Protein AF-A0A8W8MGH6-F1 (afdb_monomer_lite)

pLDDT: mean 72.52, std 20.99, range [27.16, 98.0]

Structure (mmCIF, N/CA/C/O backbone):
data_AF-A0A8W8MGH6-F1
#
_entry.id   AF-A0A8W8MGH6-F1
#
loop_
_atom_site.group_PDB
_atom_site.id
_atom_site.type_symbol
_atom_site.label_atom_id
_atom_site.label_alt_id
_atom_site.label_comp_id
_atom_site.label_asym_id
_atom_site.label_entity_id
_atom_site.label_seq_id
_atom_site.pdbx_PDB_ins_code
_atom_site.Cartn_x
_atom_site.Cartn_y
_atom_site.Cartn_z
_atom_site.occupancy
_atom_site.B_iso_or_equiv
_atom_site.auth_seq_id
_atom_site.auth_comp_id
_atom_site.auth_asym_id
_atom_site.auth_atom_id
_atom_site.pdbx_PDB_model_num
ATOM 1 N N . ASP A 1 1 ? 14.222 17.868 -26.075 1.00 47.59 1 ASP A N 1
ATOM 2 C CA . ASP A 1 1 ? 14.276 16.400 -26.204 1.00 47.59 1 ASP A CA 1
ATOM 3 C C . ASP A 1 1 ? 15.256 16.006 -27.287 1.00 47.59 1 ASP A C 1
ATOM 5 O O . ASP A 1 1 ? 15.050 16.337 -28.448 1.00 47.59 1 ASP A O 1
ATOM 9 N N . VAL A 1 2 ? 16.380 15.404 -26.902 1.00 61.62 2 VAL A N 1
ATOM 10 C CA . VAL A 1 2 ? 17.348 14.841 -27.851 1.00 61.62 2 VAL A CA 1
ATOM 11 C C . VAL A 1 2 ? 17.160 13.335 -27.799 1.00 61.62 2 VAL A C 1
ATOM 13 O O . VAL A 1 2 ? 17.487 12.721 -26.789 1.00 61.62 2 VAL A O 1
ATOM 16 N N . VAL A 1 3 ? 16.608 12.757 -28.864 1.00 78.00 3 VAL A N 1
ATOM 17 C CA . VAL A 1 3 ? 16.581 11.301 -29.042 1.00 78.00 3 VAL A CA 1
ATOM 18 C C . VAL A 1 3 ? 18.023 10.845 -29.231 1.00 78.00 3 VAL A C 1
ATOM 20 O O . VAL A 1 3 ? 18.716 11.334 -30.128 1.00 78.00 3 VAL A O 1
ATOM 23 N N . CYS A 1 4 ? 18.493 9.957 -28.359 1.00 82.44 4 CYS A N 1
ATOM 24 C CA . CYS A 1 4 ? 19.845 9.436 -28.467 1.00 82.44 4 CYS A CA 1
ATOM 25 C C . CYS A 1 4 ? 19.998 8.464 -29.638 1.00 82.44 4 CYS A C 1
ATOM 27 O O . CYS A 1 4 ? 19.040 7.779 -29.998 1.00 82.44 4 CYS A O 1
ATOM 29 N N . PRO A 1 5 ? 21.194 8.409 -30.256 1.00 88.81 5 PRO A N 1
ATOM 30 C CA . PRO A 1 5 ? 21.483 7.390 -31.248 1.00 88.81 5 PRO A CA 1
ATOM 31 C C . PRO A 1 5 ? 21.354 6.003 -30.618 1.00 88.81 5 PRO A C 1
ATOM 33 O O . PRO A 1 5 ? 21.551 5.832 -29.413 1.00 88.81 5 PRO A O 1
ATOM 36 N N . GLU A 1 6 ? 21.043 5.024 -31.460 1.00 87.81 6 GLU A N 1
ATOM 37 C CA . GLU A 1 6 ? 20.824 3.641 -31.054 1.00 87.81 6 GLU A CA 1
ATOM 38 C C . GLU A 1 6 ? 21.961 3.110 -30.168 1.00 87.81 6 GLU A C 1
ATOM 40 O O . GLU A 1 6 ? 23.143 3.372 -30.410 1.00 87.81 6 GLU A O 1
ATOM 45 N N . GLY A 1 7 ? 21.593 2.390 -29.107 1.00 88.00 7 GLY A N 1
ATOM 46 C CA . GLY A 1 7 ? 22.551 1.857 -28.142 1.00 88.00 7 GLY A CA 1
ATOM 47 C C . GLY A 1 7 ? 23.066 2.882 -27.127 1.00 88.00 7 GLY A C 1
ATOM 48 O O . GLY A 1 7 ? 23.938 2.538 -26.330 1.00 88.00 7 GLY A O 1
ATOM 49 N N . LYS A 1 8 ? 22.554 4.121 -27.120 1.00 90.31 8 LYS A N 1
ATOM 50 C CA . LYS A 1 8 ? 22.920 5.148 -26.137 1.00 90.31 8 LYS A CA 1
ATOM 51 C C . LYS A 1 8 ? 21.713 5.773 -25.458 1.00 90.31 8 LYS A C 1
ATOM 53 O O . LYS A 1 8 ? 20.646 5.887 -26.051 1.00 90.31 8 LYS A O 1
ATOM 58 N N . TYR A 1 9 ? 21.923 6.253 -24.237 1.00 87.56 9 TYR A N 1
ATOM 59 C CA . TYR A 1 9 ? 20.883 6.924 -23.467 1.00 87.56 9 TYR A CA 1
ATOM 60 C C . TYR A 1 9 ? 21.416 8.061 -22.583 1.00 87.56 9 TYR A C 1
ATOM 62 O O . TYR A 1 9 ? 22.629 8.246 -22.401 1.00 87.56 9 TYR A O 1
ATOM 70 N N . GLY A 1 10 ? 20.478 8.832 -22.032 1.00 78.00 10 GLY A N 1
ATOM 71 C CA . GLY A 1 10 ? 20.710 9.885 -21.047 1.00 78.00 10 GLY A CA 1
ATOM 72 C C . GLY A 1 10 ? 21.255 11.190 -21.625 1.00 78.00 10 GLY A C 1
ATOM 73 O O . GLY A 1 10 ? 21.395 11.379 -22.833 1.00 78.00 10 GLY A O 1
ATOM 74 N N . VAL A 1 11 ? 21.559 12.141 -20.740 1.00 77.06 11 VAL A N 1
ATOM 75 C CA . VAL A 1 11 ? 21.904 13.515 -21.136 1.00 77.06 11 VAL A CA 1
ATOM 76 C C . VAL A 1 11 ? 23.150 13.543 -22.023 1.00 77.06 11 VAL A C 1
ATOM 78 O O . VAL A 1 11 ? 24.243 13.142 -21.620 1.00 77.06 11 VAL A O 1
ATOM 81 N N . GLY A 1 12 ? 22.980 14.051 -23.245 1.00 82.56 12 GLY A N 1
ATOM 82 C CA . GLY A 1 12 ? 24.046 14.107 -24.245 1.00 82.56 12 GLY A CA 1
ATOM 83 C C . GLY A 1 12 ? 24.494 12.734 -24.754 1.00 82.56 12 GLY A C 1
ATOM 84 O O . GLY A 1 12 ? 25.591 12.639 -25.300 1.00 82.56 12 GLY A O 1
ATOM 85 N N . CYS A 1 13 ? 23.684 11.687 -24.559 1.00 87.06 13 CYS A N 1
ATOM 86 C CA . CYS A 1 13 ? 23.926 10.332 -25.059 1.00 87.06 13 CYS A CA 1
ATOM 87 C C . CYS A 1 13 ? 25.274 9.774 -24.605 1.00 87.06 13 CYS A C 1
ATOM 89 O O . CYS A 1 13 ? 26.054 9.223 -25.386 1.00 87.06 13 CYS A O 1
ATOM 91 N N . ARG A 1 14 ? 25.578 10.015 -23.328 1.00 88.38 14 ARG A N 1
ATOM 92 C CA . ARG A 1 14 ? 26.856 9.669 -22.699 1.00 88.38 14 ARG A CA 1
ATOM 93 C C . ARG A 1 14 ? 26.899 8.232 -22.201 1.00 88.38 14 ARG A C 1
ATOM 95 O O . ARG A 1 14 ? 27.996 7.711 -22.023 1.00 88.38 14 ARG A O 1
ATOM 102 N N . TYR A 1 15 ? 25.743 7.616 -21.980 1.00 85.19 15 TYR A N 1
ATOM 103 C CA . TYR A 1 15 ? 25.642 6.255 -21.474 1.00 85.19 15 TYR A CA 1
ATOM 104 C C . TYR A 1 15 ? 25.334 5.286 -22.610 1.00 85.19 15 TYR A C 1
ATOM 106 O O . TYR A 1 15 ? 24.707 5.666 -23.599 1.00 85.19 15 TYR A O 1
ATOM 114 N N . THR A 1 16 ? 25.793 4.049 -22.463 1.00 90.81 16 THR A N 1
ATOM 115 C CA . THR A 1 16 ? 25.595 2.968 -23.434 1.00 90.81 16 THR A CA 1
ATOM 116 C C . THR A 1 16 ? 24.588 1.984 -22.860 1.00 90.81 16 THR A C 1
ATOM 118 O O . THR A 1 16 ? 24.692 1.644 -21.682 1.00 90.81 16 THR A O 1
ATOM 121 N N . CYS A 1 17 ? 23.629 1.533 -23.669 1.00 89.06 17 CYS A N 1
ATOM 122 C CA . CYS A 1 17 ? 22.717 0.454 -23.290 1.00 89.06 17 CYS A CA 1
ATOM 123 C C . CYS A 1 17 ? 23.511 -0.795 -22.870 1.00 89.06 17 CYS A C 1
ATOM 125 O O . CYS A 1 17 ? 24.589 -1.050 -23.413 1.00 89.06 17 CYS A O 1
ATOM 127 N N . SER A 1 18 ? 22.972 -1.587 -21.940 1.00 90.25 18 SER A N 1
ATOM 128 C CA . SER A 1 18 ? 23.551 -2.898 -21.631 1.00 90.25 18 SER A CA 1
ATOM 129 C C . SER A 1 18 ? 23.548 -3.785 -22.877 1.00 90.25 18 SER A C 1
ATOM 131 O O . SER A 1 18 ? 22.596 -3.780 -23.660 1.00 90.25 18 SER A O 1
ATOM 133 N N . GLU A 1 19 ? 24.611 -4.571 -23.050 1.00 91.94 19 GLU A N 1
ATOM 134 C CA . GLU A 1 19 ? 24.697 -5.574 -24.117 1.00 91.94 19 GLU A CA 1
ATOM 135 C C . GLU A 1 19 ? 23.724 -6.743 -23.903 1.00 91.94 19 GLU A C 1
ATOM 137 O O . GLU A 1 19 ? 23.452 -7.512 -24.823 1.00 91.94 19 GLU A O 1
ATOM 142 N N . HIS A 1 20 ? 23.171 -6.858 -22.695 1.00 92.12 20 HIS A N 1
ATOM 143 C CA . HIS A 1 20 ? 22.193 -7.873 -22.326 1.00 92.12 20 HIS A CA 1
ATOM 144 C C . HIS A 1 20 ? 20.754 -7.407 -22.535 1.00 92.12 20 HIS A C 1
ATOM 146 O O . HIS A 1 20 ? 19.832 -8.091 -22.108 1.00 92.12 20 HIS A O 1
ATOM 152 N N . CYS A 1 21 ? 20.526 -6.261 -23.168 1.00 88.81 21 CYS A N 1
ATOM 153 C CA . CYS A 1 21 ? 19.183 -5.859 -23.558 1.00 88.81 21 CYS A CA 1
ATOM 154 C C . CYS A 1 21 ? 18.789 -6.544 -24.866 1.00 88.81 21 CYS A C 1
ATOM 156 O O . CYS A 1 21 ? 19.534 -6.519 -25.847 1.00 88.81 21 CYS A O 1
ATOM 158 N N . ILE A 1 22 ? 17.603 -7.151 -24.899 1.00 85.31 22 ILE A N 1
ATOM 159 C CA . ILE A 1 22 ? 17.035 -7.666 -26.143 1.00 85.31 22 ILE A CA 1
ATOM 160 C C . ILE A 1 22 ? 16.440 -6.474 -26.899 1.00 85.31 22 ILE A C 1
ATOM 162 O O . ILE A 1 22 ? 15.360 -5.983 -26.584 1.00 85.31 22 ILE A O 1
ATOM 166 N N . GLY A 1 23 ? 17.178 -5.990 -27.898 1.00 84.25 23 GLY A N 1
ATOM 167 C CA . GLY A 1 23 ? 16.817 -4.806 -28.679 1.00 84.25 23 GLY A CA 1
ATOM 168 C C . GLY A 1 23 ? 17.450 -3.521 -28.141 1.00 84.25 23 GLY A C 1
ATOM 169 O O . GLY A 1 23 ? 18.535 -3.534 -27.566 1.00 84.25 23 GLY A O 1
ATOM 170 N N . THR A 1 24 ? 16.794 -2.386 -28.375 1.00 82.44 24 THR A N 1
ATOM 171 C CA . THR A 1 24 ? 17.301 -1.061 -27.990 1.00 82.44 24 THR A CA 1
ATOM 172 C C . THR A 1 24 ? 16.755 -0.640 -26.633 1.00 82.44 24 THR A C 1
ATOM 174 O O . THR A 1 24 ? 15.553 -0.766 -26.398 1.00 82.44 24 THR A O 1
ATOM 177 N N . CYS A 1 25 ? 17.608 -0.087 -25.770 1.00 82.19 25 CYS A N 1
ATOM 178 C CA . CYS A 1 25 ? 17.148 0.523 -24.526 1.00 82.19 25 CYS A CA 1
ATOM 179 C C . CYS A 1 25 ? 16.475 1.882 -24.778 1.00 82.19 25 CYS A C 1
ATOM 181 O O . CYS A 1 25 ? 16.700 2.522 -25.811 1.00 82.19 25 CYS A O 1
ATOM 183 N N . ASP A 1 26 ? 15.651 2.327 -23.832 1.00 81.62 26 ASP A N 1
ATOM 184 C CA . ASP A 1 26 ? 15.017 3.638 -23.870 1.00 81.62 26 ASP A CA 1
ATOM 185 C C . ASP A 1 26 ? 16.077 4.748 -23.923 1.00 81.62 26 ASP A C 1
ATOM 187 O O . ASP A 1 26 ? 16.999 4.820 -23.109 1.00 81.62 26 ASP A O 1
ATOM 191 N N . SER A 1 27 ? 15.944 5.635 -24.907 1.00 81.81 27 SER A N 1
ATOM 192 C CA . SER A 1 27 ? 16.952 6.663 -25.183 1.00 81.81 27 SER A CA 1
ATOM 193 C C . SER A 1 27 ? 17.074 7.734 -24.087 1.00 81.81 27 SER A C 1
ATOM 195 O O . SER A 1 27 ? 18.077 8.450 -24.038 1.00 81.81 27 SER A O 1
ATOM 197 N N . MET A 1 28 ? 16.084 7.861 -23.197 1.00 76.75 28 MET A N 1
ATOM 198 C CA . MET A 1 28 ? 16.096 8.829 -22.103 1.00 76.75 28 MET A CA 1
ATOM 199 C C . MET A 1 28 ? 16.664 8.227 -20.823 1.00 76.75 28 MET A C 1
ATOM 201 O O . MET A 1 28 ? 17.605 8.789 -20.257 1.00 76.75 28 MET A O 1
ATOM 205 N N . ASN A 1 29 ? 16.110 7.106 -20.364 1.00 71.44 29 ASN A N 1
ATOM 206 C CA . ASN A 1 29 ? 16.439 6.536 -19.060 1.00 71.44 29 ASN A CA 1
ATOM 207 C C . ASN A 1 29 ? 17.313 5.277 -19.145 1.00 71.44 29 ASN A C 1
ATOM 209 O O . ASN A 1 29 ? 17.929 4.932 -18.143 1.00 71.44 29 ASN A O 1
ATOM 213 N N . GLY A 1 30 ? 17.463 4.653 -20.316 1.00 77.56 30 GLY A N 1
ATOM 214 C CA . GLY A 1 30 ? 18.275 3.453 -20.518 1.00 77.56 30 GLY A CA 1
ATOM 215 C C . GLY A 1 30 ? 17.609 2.146 -20.099 1.00 77.56 30 GLY A C 1
ATOM 216 O O . GLY A 1 30 ? 18.311 1.144 -19.975 1.00 77.56 30 GLY A O 1
ATOM 217 N N . GLU A 1 31 ? 16.300 2.149 -19.839 1.00 77.75 31 GLU A N 1
ATOM 218 C CA . GLU A 1 31 ? 15.539 0.948 -19.489 1.00 77.75 31 GLU A CA 1
ATOM 219 C C . GLU A 1 31 ? 15.412 -0.001 -20.682 1.00 77.75 31 GLU A C 1
ATOM 221 O O . GLU A 1 31 ? 15.267 0.414 -21.833 1.00 77.75 31 GLU A O 1
ATOM 226 N N . CYS A 1 32 ? 15.456 -1.297 -20.402 1.00 75.44 32 CYS A N 1
ATOM 227 C CA . CYS A 1 32 ? 15.334 -2.347 -21.396 1.00 75.44 32 CYS A CA 1
ATOM 228 C C . CYS A 1 32 ? 13.974 -3.020 -21.280 1.00 75.44 32 CYS A C 1
ATOM 230 O O . CYS A 1 32 ? 13.491 -3.304 -20.188 1.00 75.44 32 CYS A O 1
ATOM 232 N N . SER A 1 33 ? 13.350 -3.263 -22.430 1.00 74.81 33 SER A N 1
ATOM 233 C CA . SER A 1 33 ? 12.038 -3.910 -22.495 1.00 74.81 33 SER A CA 1
ATOM 234 C C . SER A 1 33 ? 12.107 -5.390 -22.115 1.00 74.81 33 SER A C 1
ATOM 236 O O . SER A 1 33 ? 11.173 -5.911 -21.511 1.00 74.81 33 SER A O 1
ATOM 238 N N . GLU A 1 34 ? 13.217 -6.054 -22.442 1.00 78.38 34 GLU A N 1
ATOM 239 C CA . GLU A 1 34 ? 13.487 -7.445 -22.094 1.00 78.38 34 GLU A CA 1
ATOM 240 C C . GLU A 1 34 ? 15.000 -7.676 -21.949 1.00 78.38 34 GLU A C 1
ATOM 242 O O . GLU A 1 34 ? 15.810 -7.060 -22.652 1.00 78.38 34 GLU A O 1
ATOM 247 N N . CYS A 1 35 ? 15.382 -8.564 -21.029 1.00 81.88 35 CYS A N 1
ATOM 248 C CA . CYS A 1 35 ? 16.770 -8.951 -20.796 1.00 81.88 35 CYS A CA 1
ATOM 249 C C . CYS A 1 35 ? 17.118 -10.268 -21.483 1.00 81.88 35 CYS A C 1
ATOM 251 O O . CYS A 1 35 ? 16.295 -11.174 -21.604 1.00 81.88 35 CYS A O 1
ATOM 253 N N . ALA A 1 36 ? 18.374 -10.378 -21.905 1.00 86.81 36 ALA A N 1
ATOM 254 C CA . ALA A 1 36 ? 18.967 -11.605 -22.392 1.00 86.81 36 ALA A CA 1
ATOM 255 C C . ALA A 1 36 ? 18.959 -12.670 -21.291 1.00 86.81 36 ALA A C 1
ATOM 257 O O . ALA A 1 36 ? 18.955 -12.365 -20.096 1.00 86.81 36 ALA A O 1
ATOM 258 N N . VAL A 1 37 ? 18.992 -13.933 -21.712 1.00 84.44 37 VAL A N 1
ATOM 259 C CA . VAL A 1 37 ? 18.916 -15.075 -20.800 1.00 84.44 37 VAL A CA 1
ATOM 260 C C . VAL A 1 37 ? 19.985 -14.977 -19.714 1.00 84.44 37 VAL A C 1
ATOM 262 O O . VAL A 1 37 ? 21.167 -14.795 -20.008 1.00 84.44 37 VAL A O 1
ATOM 265 N N . GLY A 1 38 ? 19.553 -15.116 -18.459 1.00 81.31 38 GLY A N 1
ATOM 266 C CA . GLY A 1 38 ? 20.431 -15.037 -17.292 1.00 81.31 38 GLY A CA 1
ATOM 267 C C . GLY A 1 38 ? 20.692 -13.623 -16.768 1.00 81.31 38 GLY A C 1
ATOM 268 O O . GLY A 1 38 ? 21.459 -13.495 -15.818 1.00 81.31 38 GLY A O 1
ATOM 269 N N . TRP A 1 39 ? 20.043 -12.591 -17.314 1.00 84.06 39 TRP A N 1
ATOM 270 C CA . TRP A 1 39 ? 20.165 -11.202 -16.861 1.00 84.06 39 TRP A CA 1
ATOM 271 C C . TRP A 1 39 ? 18.831 -10.642 -16.364 1.00 84.06 39 TRP A C 1
ATOM 273 O O . TRP A 1 39 ? 17.760 -11.060 -16.799 1.00 84.06 39 TRP A O 1
ATOM 283 N N . MET A 1 40 ? 18.897 -9.695 -15.431 1.00 75.00 40 MET A N 1
ATOM 284 C CA . MET A 1 40 ? 17.745 -9.059 -14.796 1.00 75.00 40 MET A CA 1
ATOM 285 C C . MET A 1 40 ? 18.011 -7.586 -14.435 1.00 75.00 40 MET A C 1
ATOM 287 O O . MET A 1 40 ? 19.114 -7.057 -14.605 1.00 75.00 40 MET A O 1
ATOM 291 N N . GLY A 1 41 ? 16.967 -6.932 -13.918 1.00 69.62 41 GLY A N 1
ATOM 292 C CA . GLY A 1 41 ? 16.949 -5.509 -13.575 1.00 69.62 41 GLY A CA 1
ATOM 293 C C . GLY A 1 41 ? 16.455 -4.642 -14.735 1.00 69.62 41 GLY A C 1
ATOM 294 O O . GLY A 1 41 ? 16.466 -5.074 -15.884 1.00 69.62 41 GLY A O 1
ATOM 295 N N . SER A 1 42 ? 16.050 -3.402 -14.447 1.00 72.06 42 SER A N 1
ATOM 296 C CA . SER A 1 42 ? 15.496 -2.472 -15.450 1.00 72.06 42 SER A CA 1
ATOM 297 C C . SER A 1 42 ? 16.455 -2.183 -16.612 1.00 72.06 42 SER A C 1
ATOM 299 O O . SER A 1 42 ? 16.020 -1.790 -17.689 1.00 72.06 42 SER A O 1
ATOM 301 N N . LYS A 1 43 ? 17.759 -2.411 -16.410 1.00 78.50 43 LYS A N 1
ATOM 302 C CA . LYS A 1 43 ? 18.832 -2.196 -17.393 1.00 78.50 43 LYS A CA 1
ATOM 303 C C . LYS A 1 43 ? 19.591 -3.455 -17.790 1.00 78.50 43 LYS A C 1
ATOM 305 O O . LYS A 1 43 ? 20.608 -3.344 -18.467 1.00 78.50 43 LYS A O 1
ATOM 310 N N . CYS A 1 44 ? 19.156 -4.634 -17.343 1.00 81.62 44 CYS A N 1
ATOM 311 C CA . CYS A 1 44 ? 19.829 -5.904 -17.634 1.00 81.62 44 CYS A CA 1
ATOM 312 C C . CYS A 1 44 ? 21.326 -5.890 -17.266 1.00 81.62 44 CYS A C 1
ATOM 314 O O . CYS A 1 44 ? 22.175 -6.274 -18.066 1.00 81.62 44 CYS A O 1
ATOM 316 N N . MET A 1 45 ? 21.661 -5.362 -16.086 1.00 81.69 45 MET A N 1
ATOM 317 C CA . MET A 1 45 ? 23.045 -5.270 -15.588 1.00 81.69 45 MET A CA 1
ATOM 318 C C . MET A 1 45 ? 23.328 -6.244 -14.440 1.00 81.69 45 MET A C 1
ATOM 320 O O . MET A 1 45 ? 24.464 -6.343 -13.984 1.00 81.69 45 MET A O 1
ATOM 324 N N . GLU A 1 46 ? 22.303 -6.942 -13.954 1.00 81.00 46 GLU A N 1
ATOM 325 C CA . GLU A 1 46 ? 22.412 -7.888 -12.850 1.00 81.00 46 GLU A CA 1
ATOM 326 C C . GLU A 1 46 ? 22.250 -9.312 -13.374 1.00 81.00 46 GLU A C 1
ATOM 328 O O . GLU A 1 46 ? 21.360 -9.581 -14.180 1.00 81.00 46 GLU A O 1
ATOM 333 N N . GLU A 1 47 ? 23.079 -10.239 -12.898 1.00 84.94 47 GLU A N 1
ATOM 334 C CA . GLU A 1 47 ? 22.882 -11.661 -13.176 1.00 84.94 47 GLU A CA 1
ATOM 335 C C . GLU A 1 47 ? 21.620 -12.177 -12.476 1.00 84.94 47 GLU A C 1
ATOM 337 O O . GLU A 1 47 ? 21.268 -11.765 -11.364 1.00 84.94 47 GLU A O 1
ATOM 342 N N . CYS A 1 48 ? 20.943 -13.122 -13.120 1.00 83.06 48 CYS A N 1
ATOM 343 C CA . CYS A 1 48 ? 19.762 -13.756 -12.573 1.00 83.06 48 CYS A CA 1
ATOM 344 C C . CYS A 1 48 ? 20.098 -14.508 -11.283 1.00 83.06 48 CYS A C 1
ATOM 346 O O . CYS A 1 48 ? 20.701 -15.580 -11.299 1.00 83.06 48 CYS A O 1
ATOM 348 N N . ARG A 1 49 ? 19.636 -13.979 -10.151 1.00 84.50 49 ARG A N 1
ATOM 349 C CA . ARG A 1 49 ? 19.833 -14.591 -8.825 1.00 84.50 49 ARG A CA 1
ATOM 350 C C . ARG A 1 49 ? 18.664 -15.462 -8.364 1.00 84.50 49 ARG A C 1
ATOM 352 O O . ARG A 1 49 ? 18.550 -15.775 -7.175 1.00 84.50 49 ARG A O 1
ATOM 359 N N . TYR A 1 50 ? 17.765 -15.803 -9.282 1.00 86.81 50 TYR A N 1
ATOM 360 C CA . TYR A 1 50 ? 16.575 -16.598 -9.012 1.00 86.81 50 TYR A CA 1
ATOM 361 C C . TYR A 1 50 ? 16.724 -18.005 -9.587 1.00 86.81 50 TYR A C 1
ATOM 363 O O . TYR A 1 50 ? 17.233 -18.179 -10.694 1.00 86.81 50 TYR A O 1
ATOM 371 N N . LYS A 1 51 ? 16.258 -19.015 -8.851 1.00 88.12 51 LYS A N 1
ATOM 372 C CA . LYS A 1 51 ? 16.252 -20.414 -9.293 1.00 88.12 51 LYS A CA 1
ATOM 373 C C . LYS A 1 51 ? 14.835 -20.965 -9.324 1.00 88.12 51 LYS A C 1
ATOM 375 O O . LYS A 1 51 ? 14.042 -20.700 -8.427 1.00 88.12 51 LYS A O 1
ATOM 380 N N . SER A 1 52 ? 14.529 -21.764 -10.330 1.00 88.88 52 SER A N 1
ATOM 381 C CA . SER A 1 52 ? 13.270 -22.493 -10.435 1.00 88.88 52 SER A CA 1
ATOM 382 C C . SER A 1 52 ? 13.122 -23.480 -9.280 1.00 88.88 52 SER A C 1
ATOM 384 O O . SER A 1 52 ? 14.086 -24.119 -8.851 1.00 88.88 52 SER A O 1
ATOM 386 N N . VAL A 1 53 ? 11.900 -23.596 -8.762 1.00 86.31 53 VAL A N 1
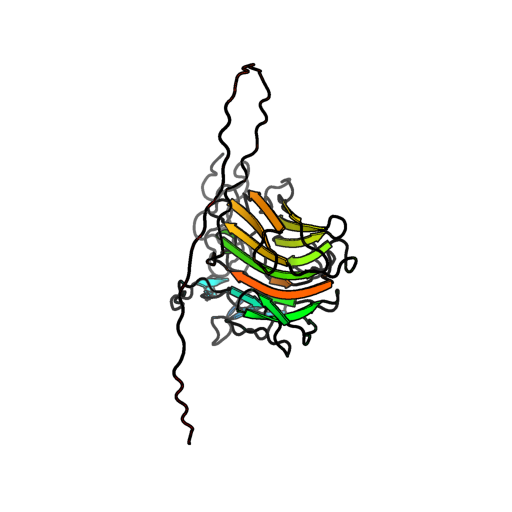ATOM 387 C CA . VAL A 1 53 ? 11.550 -24.628 -7.787 1.00 86.31 53 VAL A CA 1
ATOM 388 C C . VAL A 1 53 ? 11.042 -25.852 -8.554 1.00 86.31 53 VAL A C 1
ATOM 390 O O . VAL A 1 53 ? 10.105 -25.716 -9.348 1.00 86.31 53 VAL A O 1
ATOM 393 N N . PRO A 1 54 ? 11.623 -27.047 -8.338 1.00 86.38 54 PRO A N 1
ATOM 394 C CA . PRO A 1 54 ? 11.119 -28.271 -8.949 1.00 86.38 54 PRO A CA 1
ATOM 395 C C . PRO A 1 54 ? 9.630 -28.470 -8.649 1.00 86.38 54 PRO A C 1
ATOM 397 O O . PRO A 1 54 ? 9.191 -28.290 -7.514 1.00 86.38 54 PRO A O 1
ATOM 400 N N . ASP A 1 55 ? 8.862 -28.822 -9.680 1.00 84.12 55 ASP A N 1
ATOM 401 C CA . ASP A 1 55 ? 7.425 -29.122 -9.610 1.00 84.12 55 ASP A CA 1
ATOM 402 C C . ASP A 1 55 ? 6.519 -27.984 -9.094 1.00 84.12 55 ASP A C 1
ATOM 404 O O . ASP A 1 55 ? 5.337 -28.207 -8.825 1.00 84.12 55 ASP A O 1
ATOM 408 N N . ASN A 1 56 ? 7.023 -26.749 -8.984 1.00 82.00 56 ASN A N 1
ATOM 409 C CA . ASN A 1 56 ? 6.211 -25.597 -8.596 1.00 82.00 56 ASN A CA 1
ATOM 410 C C . ASN A 1 56 ? 6.595 -24.334 -9.373 1.00 82.00 56 ASN A C 1
ATOM 412 O O . ASN A 1 56 ? 7.421 -23.537 -8.937 1.00 82.00 56 ASN A O 1
ATOM 416 N N . LEU A 1 57 ? 5.928 -24.131 -10.510 1.00 83.69 57 LEU A N 1
ATOM 417 C CA . LEU A 1 57 ? 6.148 -22.984 -11.396 1.00 83.69 57 LEU A CA 1
ATOM 418 C C . LEU A 1 57 ? 5.683 -21.648 -10.800 1.00 83.69 57 LEU A C 1
ATOM 420 O O . LEU A 1 57 ? 6.043 -20.598 -11.315 1.00 83.69 57 LEU A O 1
ATOM 424 N N . TYR A 1 58 ? 4.894 -21.658 -9.727 1.00 79.19 58 TYR A N 1
ATOM 425 C CA . TYR A 1 58 ? 4.444 -20.438 -9.051 1.00 79.19 58 TYR A CA 1
ATOM 426 C C . TYR A 1 58 ? 5.423 -19.982 -7.963 1.00 79.19 58 TYR A C 1
ATOM 428 O O . TYR A 1 58 ? 5.189 -18.956 -7.325 1.00 79.19 58 TYR A O 1
ATOM 436 N N . LEU A 1 59 ? 6.512 -20.727 -7.744 1.00 76.75 59 LEU A N 1
ATOM 437 C CA . LEU A 1 59 ? 7.571 -20.394 -6.802 1.00 76.75 59 LEU A CA 1
ATOM 438 C C . LEU A 1 59 ? 8.937 -20.326 -7.499 1.00 76.75 59 LEU A C 1
ATOM 440 O O . LEU A 1 59 ? 9.216 -21.030 -8.467 1.00 76.75 59 LEU A O 1
ATOM 444 N N . TYR A 1 60 ? 9.822 -19.511 -6.940 1.00 81.31 60 TYR A N 1
ATOM 445 C CA . TYR A 1 60 ? 11.239 -19.453 -7.284 1.00 81.31 60 TYR A CA 1
ATOM 446 C C . TYR A 1 60 ? 12.069 -19.237 -6.017 1.00 81.31 60 TYR A C 1
ATOM 448 O O . TYR A 1 60 ? 11.562 -18.761 -5.009 1.00 81.31 60 TYR A O 1
ATOM 456 N N . MET A 1 61 ? 13.347 -19.583 -6.029 1.00 83.25 61 MET A N 1
ATOM 457 C CA . MET A 1 61 ? 14.270 -19.331 -4.925 1.00 83.25 61 MET A CA 1
ATOM 458 C C . MET A 1 61 ? 15.068 -18.069 -5.226 1.00 83.25 61 MET A C 1
ATOM 460 O O . MET A 1 61 ? 15.719 -18.003 -6.262 1.00 83.25 61 MET A O 1
ATOM 464 N N . GLU A 1 62 ? 15.056 -17.078 -4.338 1.00 81.88 62 GLU A N 1
ATOM 465 C CA . GLU A 1 62 ? 15.977 -15.942 -4.408 1.00 81.88 62 GLU A CA 1
ATOM 466 C C . GLU A 1 62 ? 17.213 -16.211 -3.559 1.00 81.88 62 GLU A C 1
ATOM 468 O O . GLU A 1 62 ? 17.096 -16.536 -2.379 1.00 81.88 62 GLU A O 1
ATOM 473 N N . VAL A 1 63 ? 18.393 -16.027 -4.147 1.00 78.00 63 VAL A N 1
ATOM 474 C CA . VAL A 1 63 ? 19.664 -16.112 -3.426 1.00 78.00 63 VAL A CA 1
ATOM 475 C C . VAL A 1 63 ? 19.982 -14.747 -2.811 1.00 78.00 63 VAL A C 1
ATOM 477 O O . VAL A 1 63 ? 20.283 -13.789 -3.522 1.00 78.00 63 VAL A O 1
ATOM 480 N N . VAL A 1 64 ? 19.912 -14.648 -1.483 1.00 74.38 64 VAL A N 1
ATOM 481 C CA . VAL A 1 64 ? 20.273 -13.445 -0.716 1.00 74.38 64 VAL A CA 1
ATOM 482 C C . VAL A 1 64 ? 21.432 -13.789 0.209 1.00 74.38 64 VAL A C 1
ATOM 484 O O . VAL A 1 64 ? 21.233 -14.512 1.179 1.00 74.38 64 VAL A O 1
ATOM 487 N N . ALA A 1 65 ? 22.628 -13.259 -0.070 1.00 75.94 65 ALA A N 1
ATOM 488 C CA . ALA A 1 65 ? 23.828 -13.497 0.746 1.00 75.94 65 ALA A CA 1
ATOM 489 C C . ALA A 1 65 ? 24.032 -14.994 1.074 1.00 75.94 65 ALA A C 1
ATOM 491 O O . ALA A 1 65 ? 24.125 -15.379 2.238 1.00 75.94 65 ALA A O 1
ATOM 492 N N . ASP A 1 66 ? 24.013 -15.829 0.030 1.00 77.50 66 ASP A N 1
ATOM 493 C CA . ASP A 1 66 ? 24.146 -17.295 0.084 1.00 77.50 66 ASP A CA 1
ATOM 494 C C . ASP A 1 66 ? 22.999 -18.058 0.775 1.00 77.50 66 ASP A C 1
ATOM 496 O O . ASP A 1 66 ? 23.063 -19.278 0.931 1.00 77.50 66 ASP A O 1
ATOM 500 N N . VAL A 1 67 ? 21.912 -17.374 1.141 1.00 78.25 67 VAL A N 1
ATOM 501 C CA . VAL A 1 67 ? 20.683 -17.998 1.643 1.00 78.25 67 VAL A CA 1
ATOM 502 C C . VAL A 1 67 ? 19.653 -18.069 0.521 1.00 78.25 67 VAL A C 1
ATOM 504 O O . VAL A 1 67 ? 19.279 -17.046 -0.052 1.00 78.25 67 VAL A O 1
ATOM 507 N N . GLU A 1 68 ? 19.161 -19.271 0.221 1.00 81.44 68 GLU A N 1
ATOM 508 C CA . GLU A 1 68 ? 18.048 -19.454 -0.711 1.00 81.44 68 GLU A CA 1
ATOM 509 C C . GLU A 1 68 ? 16.715 -19.243 0.013 1.00 81.44 68 GLU A C 1
ATOM 511 O O . GLU A 1 68 ? 16.352 -19.986 0.927 1.00 81.44 68 GLU A O 1
ATOM 516 N N . VAL A 1 69 ? 15.969 -18.223 -0.402 1.00 75.31 69 VAL A N 1
ATOM 517 C CA . VAL A 1 69 ? 14.671 -17.872 0.177 1.00 75.31 69 VAL A CA 1
ATOM 518 C C . VAL A 1 69 ? 13.576 -18.179 -0.844 1.00 75.31 69 VAL A C 1
ATOM 520 O O . VAL A 1 69 ? 13.628 -17.624 -1.940 1.00 75.31 69 VAL A O 1
ATOM 523 N N . PRO A 1 70 ? 12.573 -19.020 -0.530 1.00 76.31 70 PRO A N 1
ATOM 524 C CA . PRO A 1 70 ? 11.467 -19.273 -1.443 1.00 76.31 70 PRO A CA 1
ATOM 525 C C . PRO A 1 70 ? 10.616 -18.013 -1.608 1.00 76.31 70 PRO A C 1
ATOM 527 O O . PRO A 1 70 ? 10.244 -17.342 -0.642 1.00 76.31 70 PRO A O 1
ATOM 530 N N . ARG A 1 71 ? 10.313 -17.705 -2.861 1.00 70.31 71 ARG A N 1
ATOM 531 C CA . ARG A 1 71 ? 9.566 -16.550 -3.336 1.00 70.31 71 ARG A CA 1
ATOM 532 C C . ARG A 1 71 ? 8.408 -17.025 -4.208 1.00 70.31 71 ARG A C 1
ATOM 534 O O . ARG A 1 71 ? 8.521 -18.053 -4.866 1.00 70.31 71 ARG A O 1
ATOM 541 N N . GLY A 1 72 ? 7.298 -16.297 -4.195 1.00 64.44 72 GLY A N 1
ATOM 542 C CA . GLY A 1 72 ? 6.126 -16.592 -5.017 1.00 64.44 72 GLY A CA 1
ATOM 543 C C . GLY A 1 72 ? 6.012 -15.640 -6.195 1.00 64.44 72 GLY A C 1
ATOM 544 O O . GLY A 1 72 ? 6.332 -14.458 -6.070 1.00 64.44 72 GLY A O 1
ATOM 545 N N . CYS A 1 73 ? 5.542 -16.157 -7.323 1.00 64.75 73 CYS A N 1
ATOM 546 C CA . CYS A 1 73 ? 5.102 -15.340 -8.439 1.00 64.75 73 CYS A CA 1
ATOM 547 C C . CYS A 1 73 ? 3.743 -14.702 -8.159 1.00 64.75 73 CYS A C 1
ATOM 549 O O . CYS A 1 73 ? 2.920 -15.237 -7.410 1.00 64.75 73 CYS A O 1
ATOM 551 N N . GLY A 1 74 ? 3.516 -13.540 -8.773 1.00 56.56 74 GLY A N 1
ATOM 552 C CA . GLY A 1 74 ? 2.228 -12.859 -8.707 1.00 56.56 74 GLY A CA 1
ATOM 553 C C . GLY A 1 74 ? 1.110 -13.693 -9.339 1.00 56.56 74 GLY A C 1
ATOM 554 O O . GLY A 1 74 ? 1.357 -14.621 -10.117 1.00 56.56 74 GLY A O 1
ATOM 555 N N . LEU A 1 75 ? -0.141 -13.352 -9.030 1.00 60.34 75 LEU A N 1
ATOM 556 C CA . LEU A 1 75 ? -1.299 -14.038 -9.600 1.00 60.34 75 LEU A CA 1
ATOM 557 C C . LEU A 1 75 ? -1.264 -14.070 -11.127 1.00 60.34 75 LEU A C 1
ATOM 559 O O . LEU A 1 75 ? -1.050 -13.057 -11.789 1.00 60.34 75 LEU A O 1
ATOM 563 N N . GLY A 1 76 ? -1.527 -15.252 -11.677 1.00 63.94 76 GLY A N 1
ATOM 564 C CA . GLY A 1 76 ? -1.545 -15.463 -13.118 1.00 63.94 76 GLY A CA 1
ATOM 565 C C . GLY A 1 76 ? -0.192 -15.365 -13.795 1.00 63.94 76 GLY A C 1
ATOM 566 O O . GLY A 1 76 ? -0.132 -15.162 -15.008 1.00 63.94 76 GLY A O 1
ATOM 567 N N . THR A 1 77 ? 0.880 -15.510 -13.020 1.00 68.31 77 THR A N 1
ATOM 568 C CA . THR A 1 77 ? 2.242 -15.575 -13.530 1.00 68.31 77 THR A CA 1
ATOM 569 C C . THR A 1 77 ? 2.959 -16.808 -12.998 1.00 68.31 77 THR A C 1
ATOM 571 O O . THR A 1 77 ? 2.663 -17.289 -11.905 1.00 68.31 77 THR A O 1
ATOM 574 N N . ILE A 1 78 ? 3.890 -17.322 -13.789 1.00 80.88 78 ILE A N 1
ATOM 575 C CA . ILE A 1 78 ? 4.764 -18.448 -13.478 1.00 80.88 78 ILE A CA 1
ATOM 576 C C . ILE A 1 78 ? 6.211 -18.012 -13.657 1.00 80.88 78 ILE A C 1
ATOM 578 O O . ILE A 1 78 ? 6.535 -17.191 -14.514 1.00 80.88 78 ILE A O 1
ATOM 582 N N . PHE A 1 79 ? 7.098 -18.558 -12.840 1.00 84.25 79 PHE A N 1
ATOM 583 C CA . PHE A 1 79 ? 8.504 -18.229 -12.902 1.00 84.25 79 PHE A CA 1
ATOM 584 C C . PHE A 1 79 ? 9.122 -18.787 -14.183 1.00 84.25 79 PHE A C 1
ATOM 586 O O . PHE A 1 79 ? 9.101 -19.993 -14.435 1.00 84.25 79 PHE A O 1
ATOM 593 N N . SER A 1 80 ? 9.707 -17.893 -14.973 1.00 84.88 80 SER A N 1
ATOM 594 C CA . SER A 1 80 ? 10.523 -18.225 -16.129 1.00 84.88 80 SER A CA 1
ATOM 595 C C . SER A 1 80 ? 11.990 -18.096 -15.741 1.00 84.88 80 SER A C 1
ATOM 597 O O . SER A 1 80 ? 12.491 -16.989 -15.538 1.00 84.88 80 SER A O 1
ATOM 599 N N . GLN A 1 81 ? 12.683 -19.234 -15.649 1.00 85.44 81 GLN A N 1
ATOM 600 C CA . GLN A 1 81 ? 14.117 -19.263 -15.352 1.00 85.44 81 GLN A CA 1
ATOM 601 C C . GLN A 1 81 ? 14.923 -18.507 -16.410 1.00 85.44 81 GLN A C 1
ATOM 603 O O . GLN A 1 81 ? 15.836 -17.763 -16.061 1.00 85.44 81 GLN A O 1
ATOM 608 N N . ASP A 1 82 ? 14.568 -18.678 -17.684 1.00 80.25 82 ASP A N 1
ATOM 609 C CA . ASP A 1 82 ? 15.309 -18.091 -18.799 1.00 80.25 82 ASP A CA 1
ATOM 610 C C . ASP A 1 82 ? 15.182 -16.567 -18.813 1.00 80.25 82 ASP A C 1
ATOM 612 O O . ASP A 1 82 ? 16.169 -15.868 -19.029 1.00 80.25 82 ASP A O 1
ATOM 616 N N . LYS A 1 83 ? 13.982 -16.048 -18.519 1.00 74.56 83 LYS A N 1
ATOM 617 C CA . LYS A 1 83 ? 13.719 -14.602 -18.457 1.00 74.56 83 LYS A CA 1
ATOM 618 C C . LYS A 1 83 ? 14.020 -13.980 -17.092 1.00 74.56 83 LYS A C 1
ATOM 620 O O . LYS A 1 83 ? 13.950 -12.766 -16.952 1.00 74.56 83 LYS A O 1
ATOM 625 N N . CYS A 1 84 ? 14.301 -14.796 -16.079 1.00 77.38 84 CYS A N 1
ATOM 626 C CA . CYS A 1 84 ? 14.503 -14.370 -14.696 1.00 77.38 84 CYS A CA 1
ATOM 627 C C . CYS A 1 84 ? 13.357 -13.526 -14.096 1.00 77.38 84 CYS A C 1
ATOM 629 O O . CYS A 1 84 ? 13.572 -12.674 -13.232 1.00 77.38 84 CYS A O 1
ATOM 631 N N . ILE A 1 85 ? 12.124 -13.758 -14.542 1.00 74.06 85 ILE A N 1
ATOM 632 C CA . ILE A 1 85 ? 10.930 -13.029 -14.097 1.00 74.06 85 ILE A CA 1
ATOM 633 C C . ILE A 1 85 ? 9.771 -13.997 -13.884 1.00 74.06 85 ILE A C 1
ATOM 635 O O . ILE A 1 85 ? 9.783 -15.131 -14.361 1.00 74.06 85 ILE A O 1
ATOM 639 N N . CYS A 1 86 ? 8.734 -13.530 -13.202 1.00 71.75 86 CYS A N 1
ATOM 640 C CA . CYS A 1 86 ? 7.446 -14.200 -13.200 1.00 71.75 86 CYS A CA 1
ATOM 641 C C . CYS A 1 86 ? 6.663 -13.745 -14.439 1.00 71.75 86 CYS A C 1
ATOM 643 O O . CYS A 1 86 ? 6.087 -12.662 -14.450 1.00 71.75 86 CYS A O 1
ATOM 645 N N . ASP A 1 87 ? 6.672 -14.550 -15.496 1.00 76.81 87 ASP A N 1
ATOM 646 C CA . ASP A 1 87 ? 5.999 -14.241 -16.759 1.00 76.81 87 ASP A CA 1
ATOM 647 C C . ASP A 1 87 ? 4.539 -14.712 -16.730 1.00 76.81 87 ASP A C 1
ATOM 649 O O . ASP A 1 87 ? 4.152 -15.542 -15.909 1.00 76.81 87 ASP A O 1
ATOM 653 N N . LYS A 1 88 ? 3.703 -14.187 -17.623 1.00 73.12 88 LYS A N 1
ATOM 654 C CA . LYS A 1 88 ? 2.286 -14.538 -17.715 1.00 73.12 88 LYS A CA 1
ATOM 655 C C . LYS A 1 88 ? 2.100 -16.048 -17.880 1.00 73.12 88 LYS A C 1
ATOM 657 O O . LYS A 1 88 ? 2.621 -16.651 -18.814 1.00 73.12 88 LYS A O 1
ATOM 662 N N . ASP A 1 89 ? 1.271 -16.635 -17.022 1.00 78.62 89 ASP A N 1
ATOM 663 C CA . ASP A 1 89 ? 0.823 -18.013 -17.174 1.00 78.62 89 ASP A CA 1
ATOM 664 C C . ASP A 1 89 ? -0.200 -18.074 -18.324 1.00 78.62 89 ASP A C 1
ATOM 666 O O . ASP A 1 89 ? -1.279 -17.477 -18.220 1.00 78.62 89 ASP A O 1
ATOM 670 N N . PRO A 1 90 ? 0.102 -18.764 -19.439 1.00 78.56 90 PRO A N 1
ATOM 671 C CA . PRO A 1 90 ? -0.808 -18.850 -20.578 1.00 78.56 90 PRO A CA 1
ATOM 672 C C . PRO A 1 90 ? -2.107 -19.595 -20.241 1.00 78.56 90 PRO A C 1
ATOM 674 O O . PRO A 1 90 ? -3.107 -19.411 -20.933 1.00 78.56 90 PRO A O 1
ATOM 677 N N . ASN A 1 91 ? -2.108 -20.408 -19.181 1.00 78.62 91 ASN A N 1
ATOM 678 C CA . ASN A 1 91 ? -3.280 -21.144 -18.714 1.00 78.62 91 ASN A CA 1
ATOM 679 C C . ASN A 1 91 ? -4.092 -20.354 -17.685 1.00 78.62 91 ASN A C 1
ATOM 681 O O . ASN A 1 91 ? -5.201 -20.760 -17.329 1.00 78.62 91 ASN A O 1
ATOM 685 N N . TYR A 1 92 ? -3.570 -19.222 -17.207 1.00 70.12 92 TYR A N 1
ATOM 686 C CA . TYR A 1 92 ? -4.294 -18.386 -16.273 1.00 70.12 92 TYR A CA 1
ATOM 687 C C . TYR A 1 92 ? -5.404 -17.620 -16.985 1.00 70.12 92 TYR A C 1
ATOM 689 O O . TYR A 1 92 ? -5.194 -16.627 -17.687 1.00 70.12 92 TYR A O 1
ATOM 697 N N . VAL A 1 93 ? -6.630 -18.069 -16.745 1.00 63.12 93 VAL A N 1
ATOM 698 C CA . VAL A 1 93 ? -7.830 -17.342 -17.131 1.00 63.12 93 VAL A CA 1
ATOM 699 C C . VAL A 1 93 ? -8.132 -16.337 -16.028 1.00 63.12 93 VAL A C 1
ATOM 701 O O . VAL A 1 93 ? -8.661 -16.691 -14.973 1.00 63.12 93 VAL A O 1
ATOM 704 N N . ARG A 1 94 ? -7.803 -15.063 -16.274 1.00 59.19 94 ARG A N 1
ATOM 705 C CA . ARG A 1 94 ? -8.258 -13.975 -15.406 1.00 59.19 94 ARG A CA 1
ATOM 706 C C . ARG A 1 94 ? -9.785 -13.976 -15.439 1.00 59.19 94 ARG A C 1
ATOM 708 O O . ARG A 1 94 ? -10.389 -13.733 -16.481 1.00 59.19 94 ARG A O 1
ATOM 715 N N . ASN A 1 95 ? -10.411 -14.245 -14.302 1.00 55.25 95 ASN A N 1
ATOM 716 C CA . ASN A 1 95 ? -11.819 -13.929 -14.140 1.00 55.25 95 ASN A CA 1
ATOM 717 C C . ASN A 1 95 ? -11.954 -12.398 -14.256 1.00 55.25 95 ASN A C 1
ATOM 719 O O . ASN A 1 95 ? -11.273 -11.676 -13.534 1.00 55.25 95 ASN A O 1
ATOM 723 N N . ASN A 1 96 ? -12.777 -11.902 -15.185 1.00 60.69 96 ASN A N 1
ATOM 724 C CA . ASN A 1 96 ? -13.000 -10.459 -15.370 1.00 60.69 96 ASN A CA 1
ATOM 725 C C . ASN A 1 96 ? -13.671 -9.794 -1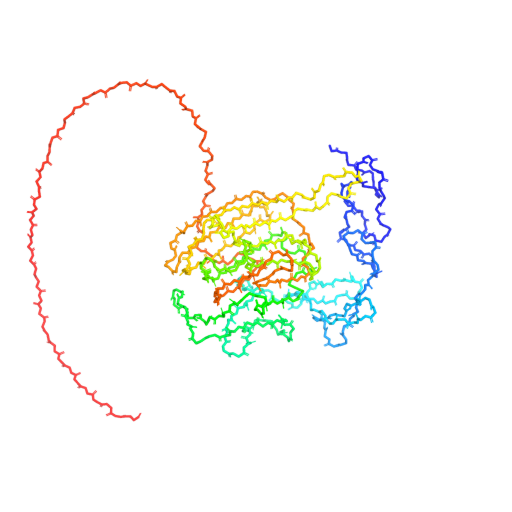4.154 1.00 60.69 96 ASN A C 1
ATOM 727 O O . ASN A 1 96 ? -13.790 -8.571 -14.106 1.00 60.69 96 ASN A O 1
ATOM 731 N N . GLU A 1 97 ? -14.105 -10.573 -13.165 1.00 68.31 97 GLU A N 1
ATOM 732 C CA . GLU A 1 97 ? -14.441 -10.060 -11.843 1.00 68.31 97 GLU A CA 1
ATOM 733 C C . GLU A 1 97 ? -13.197 -9.462 -11.174 1.00 68.31 97 GLU A C 1
ATOM 735 O O . GLU A 1 97 ? -12.221 -10.163 -10.906 1.00 68.31 97 GLU A O 1
ATOM 740 N N . CYS A 1 98 ? -13.251 -8.166 -10.857 1.00 73.75 98 CYS A N 1
ATOM 741 C CA . CYS A 1 98 ? -12.204 -7.511 -10.083 1.00 73.75 98 CYS A CA 1
ATOM 742 C C . CYS A 1 98 ? -12.197 -8.057 -8.645 1.00 73.75 98 CYS A C 1
ATOM 744 O O . CYS A 1 98 ? -12.998 -7.651 -7.800 1.00 73.75 98 CYS A O 1
ATOM 746 N N . LYS A 1 99 ? -11.317 -9.029 -8.395 1.00 75.12 99 LYS A N 1
ATOM 747 C CA . LYS A 1 99 ? -11.081 -9.660 -7.092 1.00 75.12 99 LYS A CA 1
ATOM 748 C C . LYS A 1 99 ? -9.808 -9.102 -6.459 1.00 75.12 99 LYS A C 1
ATOM 750 O O . LYS A 1 99 ? -8.917 -8.689 -7.196 1.00 75.12 99 LYS A O 1
ATOM 755 N N . PRO A 1 100 ? -9.722 -9.073 -5.120 1.00 76.00 100 PRO A N 1
ATOM 756 C CA . PRO A 1 100 ? -8.522 -8.601 -4.447 1.00 76.00 100 PRO A CA 1
ATOM 757 C C . PRO A 1 100 ? -7.344 -9.546 -4.713 1.00 76.00 100 PRO A C 1
ATOM 759 O O . PRO A 1 100 ? -7.472 -10.764 -4.562 1.00 76.00 100 PRO A O 1
ATOM 762 N N . ASP A 1 101 ? -6.201 -8.968 -5.082 1.00 73.06 101 ASP A N 1
ATOM 763 C CA . ASP A 1 101 ? -4.909 -9.655 -5.192 1.00 73.06 101 ASP A CA 1
ATOM 764 C C . ASP A 1 101 ? -4.312 -9.920 -3.806 1.00 73.06 101 ASP A C 1
ATOM 766 O O . ASP A 1 101 ? -3.679 -10.945 -3.573 1.00 73.06 101 ASP A O 1
ATOM 770 N N . VAL A 1 102 ? -4.559 -9.011 -2.861 1.00 76.50 102 VAL A N 1
ATOM 771 C CA . VAL A 1 102 ? -4.325 -9.230 -1.431 1.00 76.50 102 VAL A CA 1
ATOM 772 C C . VAL A 1 102 ? -5.605 -8.945 -0.681 1.00 76.50 102 VAL A C 1
ATOM 774 O O . VAL A 1 102 ? -6.210 -7.893 -0.864 1.00 76.50 102 VAL A O 1
ATOM 777 N N . GLU A 1 103 ? -5.982 -9.856 0.208 1.00 79.12 103 GLU A N 1
ATOM 778 C CA . GLU A 1 103 ? -7.062 -9.659 1.162 1.00 79.12 103 GLU A CA 1
ATOM 779 C C . GLU A 1 103 ? -6.616 -10.125 2.546 1.00 79.12 103 GLU A C 1
ATOM 781 O O . GLU A 1 103 ? -6.389 -11.304 2.784 1.00 79.12 103 GLU A O 1
ATOM 786 N N . ILE A 1 104 ? -6.515 -9.184 3.480 1.00 79.38 104 ILE A N 1
ATOM 787 C CA . ILE A 1 104 ? -6.318 -9.459 4.897 1.00 79.38 104 ILE A CA 1
ATOM 788 C C . ILE A 1 104 ? -7.668 -9.330 5.592 1.00 79.38 104 ILE A C 1
ATOM 790 O O . ILE A 1 104 ? -8.175 -8.224 5.801 1.00 79.38 104 ILE A O 1
ATOM 794 N N . ALA A 1 105 ? -8.219 -10.479 5.973 1.00 72.12 105 ALA A N 1
ATOM 795 C CA . ALA A 1 105 ? -9.353 -10.597 6.880 1.00 72.12 105 ALA A CA 1
ATOM 796 C C . ALA A 1 105 ? -8.862 -11.134 8.233 1.00 72.12 105 ALA A C 1
ATOM 798 O O . ALA A 1 105 ? -8.148 -12.135 8.290 1.00 72.12 105 ALA A O 1
ATOM 799 N N . PHE A 1 106 ? -9.231 -10.474 9.330 1.00 76.31 106 PHE A N 1
ATOM 800 C CA . PHE A 1 106 ? -8.710 -10.771 10.671 1.00 76.31 106 PHE A CA 1
ATOM 801 C C . PHE A 1 106 ? -9.517 -11.869 11.393 1.00 76.31 106 PHE A C 1
ATOM 803 O O . PHE A 1 106 ? -9.973 -11.677 12.522 1.00 76.31 106 PHE A O 1
ATOM 810 N N . GLU A 1 107 ? -9.722 -13.015 10.738 1.00 66.81 107 GLU A N 1
ATOM 811 C CA . GLU A 1 107 ? -10.494 -14.147 11.276 1.00 66.81 107 GLU A CA 1
ATOM 812 C C . GLU A 1 107 ? -9.836 -14.769 12.528 1.00 66.81 107 GLU A C 1
ATOM 814 O O . GLU A 1 107 ? -8.632 -14.634 12.778 1.00 66.81 107 GLU A O 1
ATOM 819 N N . SER A 1 108 ? -10.629 -15.462 13.354 1.00 44.50 108 SER A N 1
ATOM 820 C CA . SER A 1 108 ? -10.139 -16.101 14.583 1.00 44.50 108 SER A CA 1
ATOM 821 C C . SER A 1 108 ? -9.136 -17.218 14.264 1.00 44.50 108 SER A C 1
ATOM 823 O O . SER A 1 108 ? -9.519 -18.234 13.688 1.00 44.50 108 SER A O 1
ATOM 825 N N . GLY A 1 109 ? -7.872 -17.046 14.671 1.00 43.94 109 GLY A N 1
ATOM 826 C CA . GLY A 1 109 ? -6.815 -18.061 14.530 1.00 43.94 109 GLY A CA 1
ATOM 827 C C . GLY A 1 109 ? -5.593 -17.663 13.694 1.00 43.94 109 GLY A C 1
ATOM 828 O O . GLY A 1 109 ? -4.912 -18.555 13.201 1.00 43.94 109 GLY A O 1
ATOM 829 N N . ASN A 1 110 ? -5.301 -16.365 13.518 1.00 45.66 110 ASN A N 1
ATOM 830 C CA . ASN A 1 110 ? -4.239 -15.871 12.616 1.00 45.66 110 ASN A CA 1
ATOM 831 C C . ASN A 1 110 ? -4.401 -16.365 11.165 1.00 45.66 110 ASN A C 1
ATOM 833 O O . ASN A 1 110 ? -3.428 -16.430 10.417 1.00 45.66 110 ASN A O 1
ATOM 837 N N . GLN A 1 111 ? -5.617 -16.734 10.759 1.00 40.75 111 GLN A N 1
ATOM 838 C CA . GLN A 1 111 ? -5.869 -17.217 9.410 1.00 40.75 111 GLN A CA 1
ATOM 839 C C . GLN A 1 111 ? -6.384 -16.074 8.549 1.00 40.75 111 GLN A C 1
ATOM 841 O O . GLN A 1 111 ? -7.512 -15.613 8.696 1.00 40.75 111 GLN A O 1
ATOM 846 N N . VAL A 1 112 ? -5.522 -15.620 7.647 1.00 46.84 112 VAL A N 1
ATOM 847 C CA . VAL A 1 112 ? -5.897 -14.743 6.544 1.00 46.84 112 VAL A CA 1
ATOM 848 C C . VAL A 1 112 ? -6.667 -15.591 5.531 1.00 46.84 112 VAL A C 1
ATOM 850 O O . VAL A 1 112 ? -6.137 -16.561 4.991 1.00 46.84 112 VAL A O 1
ATOM 853 N N . LYS A 1 113 ? -7.951 -15.282 5.328 1.00 40.34 113 LYS A N 1
ATOM 854 C CA . LYS A 1 113 ? -8.813 -15.987 4.371 1.00 40.34 113 LYS A CA 1
ATOM 855 C C . LYS A 1 113 ? -8.412 -15.569 2.954 1.00 40.34 113 LYS A C 1
ATOM 857 O O . LYS A 1 113 ? -8.606 -14.418 2.588 1.00 40.34 113 LYS A O 1
ATOM 862 N N . ASN A 1 114 ? -7.836 -16.495 2.192 1.00 49.59 114 ASN A N 1
ATOM 863 C CA . ASN A 1 114 ? -7.083 -16.181 0.978 1.00 49.59 114 ASN A CA 1
ATOM 864 C C . ASN A 1 114 ? -7.712 -16.751 -0.306 1.00 49.59 114 ASN A C 1
ATOM 866 O O . ASN A 1 114 ? -8.240 -17.862 -0.317 1.00 49.59 114 ASN A O 1
ATOM 870 N N . THR A 1 115 ? -7.556 -16.014 -1.408 1.00 37.75 115 THR A N 1
ATOM 871 C CA . THR A 1 115 ? -7.685 -16.476 -2.806 1.00 37.75 115 THR A CA 1
ATOM 872 C C . THR A 1 115 ? -6.383 -17.068 -3.360 1.00 37.75 115 THR A C 1
ATOM 874 O O . THR A 1 115 ? -6.405 -17.679 -4.425 1.00 37.75 115 THR A O 1
ATOM 877 N N . ILE A 1 116 ? -5.262 -16.920 -2.643 1.00 42.31 116 ILE A N 1
ATOM 878 C CA . ILE A 1 116 ? -3.941 -17.442 -3.014 1.00 42.31 116 ILE A CA 1
ATOM 879 C C . ILE A 1 116 ? -3.343 -18.177 -1.809 1.00 42.31 116 ILE A C 1
ATOM 881 O O . ILE A 1 116 ? -3.260 -17.623 -0.715 1.00 42.31 116 ILE A O 1
ATOM 885 N N . ASP A 1 117 ? -2.908 -19.420 -1.978 1.00 39.97 117 ASP A N 1
ATOM 886 C CA . ASP A 1 117 ? -2.405 -20.266 -0.888 1.00 39.97 117 ASP A CA 1
ATOM 887 C C . ASP A 1 117 ? -0.993 -19.819 -0.437 1.00 39.97 117 ASP A C 1
ATOM 889 O O . ASP A 1 117 ? 0.001 -20.116 -1.099 1.00 39.97 117 ASP A O 1
ATOM 893 N N . TRP A 1 118 ? -0.882 -19.038 0.650 1.00 49.56 118 TRP A N 1
ATOM 894 C CA . TRP A 1 118 ? 0.401 -18.505 1.148 1.00 49.56 118 TRP A CA 1
ATOM 895 C C . TRP A 1 118 ? 0.640 -18.880 2.612 1.00 49.56 118 TRP A C 1
ATOM 897 O O . TRP A 1 118 ? 0.051 -18.313 3.529 1.00 49.56 118 TRP A O 1
ATOM 907 N N . LYS A 1 119 ? 1.610 -19.777 2.830 1.00 40.72 119 LYS A N 1
ATOM 908 C CA . LYS A 1 119 ? 2.188 -20.146 4.139 1.00 40.72 119 LYS A CA 1
ATOM 909 C C . LYS A 1 119 ? 3.172 -19.103 4.721 1.00 40.72 119 LYS A C 1
ATOM 911 O O . LYS A 1 119 ? 3.837 -19.402 5.706 1.00 40.72 119 LYS A O 1
ATOM 916 N N . TRP A 1 120 ? 3.293 -17.907 4.131 1.00 46.81 120 TRP A N 1
ATOM 917 C CA . TRP A 1 120 ? 4.437 -16.995 4.344 1.00 46.81 120 TRP A CA 1
ATOM 918 C C . TRP A 1 120 ? 4.092 -15.574 4.818 1.00 46.81 120 TRP A C 1
ATOM 920 O O . TRP A 1 120 ? 4.976 -14.719 4.823 1.00 46.81 120 TRP A O 1
ATOM 930 N N . ILE A 1 121 ? 2.849 -15.295 5.235 1.00 55.56 121 ILE A N 1
ATOM 931 C CA . ILE A 1 121 ? 2.562 -14.032 5.935 1.00 55.56 121 ILE A CA 1
ATOM 932 C C . ILE A 1 121 ? 3.333 -14.056 7.254 1.00 55.56 121 ILE A C 1
ATOM 934 O O . ILE A 1 121 ? 3.052 -14.854 8.148 1.00 55.56 121 ILE A O 1
ATOM 938 N N . GLY A 1 122 ? 4.348 -13.204 7.336 1.00 55.38 122 GLY A N 1
ATOM 939 C CA . GLY A 1 122 ? 5.142 -13.016 8.536 1.00 55.38 122 GLY A CA 1
ATOM 940 C C . GLY A 1 122 ? 4.492 -11.987 9.450 1.00 55.38 122 GLY A C 1
ATOM 941 O O . GLY A 1 122 ? 3.817 -11.064 8.992 1.00 55.38 122 GLY A O 1
ATOM 942 N N . GLY A 1 123 ? 4.743 -12.119 10.747 1.00 67.06 123 GLY A N 1
ATOM 943 C CA . GLY A 1 123 ? 4.274 -11.173 11.752 1.00 67.06 123 GLY A CA 1
ATOM 944 C C . GLY A 1 123 ? 3.063 -11.670 12.532 1.00 67.06 123 GLY A C 1
ATOM 945 O O . GLY A 1 123 ? 2.612 -12.808 12.401 1.00 67.06 123 GLY A O 1
ATOM 946 N N . THR A 1 124 ? 2.582 -10.819 13.425 1.00 68.06 124 THR A N 1
ATOM 947 C CA . THR A 1 124 ? 1.538 -11.143 14.392 1.00 68.06 124 THR A CA 1
ATOM 948 C C . THR A 1 124 ? 0.591 -9.971 14.537 1.00 68.06 124 THR A C 1
ATOM 950 O O . THR A 1 124 ? 0.997 -8.821 14.465 1.00 68.06 124 THR A O 1
ATOM 953 N N . PHE A 1 125 ? -0.674 -10.253 14.795 1.00 73.56 125 PHE A N 1
ATOM 954 C CA . PHE A 1 125 ? -1.624 -9.302 15.360 1.00 73.56 125 PHE A CA 1
ATOM 955 C C . PHE A 1 125 ? -2.439 -10.053 16.407 1.00 73.56 125 PHE A C 1
ATOM 957 O O . PHE A 1 125 ? -2.455 -11.288 16.430 1.00 73.56 125 PHE A O 1
ATOM 964 N N . ARG A 1 126 ? -3.147 -9.330 17.273 1.00 78.00 126 ARG A N 1
ATOM 965 C CA . ARG A 1 126 ? -4.065 -9.969 18.214 1.00 78.00 126 ARG A CA 1
ATOM 966 C C . ARG A 1 126 ? -5.474 -9.959 17.637 1.00 78.00 126 ARG A C 1
ATOM 968 O O . ARG A 1 126 ? -6.108 -8.910 17.588 1.00 78.00 126 ARG A O 1
ATOM 975 N N . SER A 1 127 ? -5.982 -11.115 17.219 1.00 74.00 127 SER A N 1
ATOM 976 C CA . SER A 1 127 ? -7.415 -11.249 16.925 1.00 74.00 127 SER A CA 1
ATOM 977 C C . SER A 1 127 ? -8.226 -10.986 18.203 1.00 74.00 127 SER A C 1
ATOM 979 O O . SER A 1 127 ? -7.835 -11.411 19.296 1.00 74.00 127 SER A O 1
ATOM 981 N N . VAL A 1 128 ? -9.331 -10.251 18.081 1.00 76.75 128 VAL A N 1
ATOM 982 C CA . VAL A 1 128 ? -10.250 -9.953 19.188 1.00 76.75 128 VAL A CA 1
ATOM 983 C C . VAL A 1 128 ? -11.654 -10.460 18.859 1.00 76.75 128 VAL A C 1
ATOM 985 O O . VAL A 1 128 ? -11.999 -10.669 17.701 1.00 76.75 128 VAL A O 1
ATOM 988 N N . SER A 1 129 ? -12.493 -10.659 19.879 1.00 80.50 129 SER A N 1
ATOM 989 C CA . SER A 1 129 ? -13.885 -11.100 19.695 1.00 80.50 129 SER A CA 1
ATOM 990 C C . SER A 1 129 ? -14.799 -10.033 19.076 1.00 80.50 129 SER A C 1
ATOM 992 O O . SER A 1 129 ? -15.961 -10.317 18.790 1.00 80.50 129 SER A O 1
ATOM 994 N N . GLU A 1 130 ? -14.288 -8.820 18.874 1.00 88.69 130 GLU A N 1
ATOM 995 C CA . GLU A 1 130 ? -15.001 -7.704 18.266 1.00 88.69 130 GLU A CA 1
ATOM 996 C C . GLU A 1 130 ? -15.265 -7.940 16.774 1.00 88.69 130 GLU A C 1
ATOM 998 O O . GLU A 1 130 ? -14.472 -8.547 16.047 1.00 88.69 130 GLU A O 1
ATOM 1003 N N . THR A 1 131 ? -16.401 -7.425 16.319 1.00 90.06 131 THR A N 1
ATOM 1004 C CA . THR A 1 131 ? -16.805 -7.402 14.916 1.00 90.06 131 THR A CA 1
ATOM 1005 C C . THR A 1 131 ? -17.218 -5.996 14.530 1.00 90.06 131 THR A C 1
ATOM 1007 O O . THR A 1 131 ? -17.766 -5.265 15.355 1.00 90.06 131 THR A O 1
ATOM 1010 N N . VAL A 1 132 ? -17.034 -5.651 13.262 1.00 90.12 132 VAL A N 1
ATOM 1011 C CA . VAL A 1 132 ? -17.576 -4.429 12.670 1.00 90.12 132 VAL A CA 1
ATOM 1012 C C . VAL A 1 132 ? -18.459 -4.785 11.481 1.00 90.12 132 VAL A C 1
ATOM 1014 O O . VAL A 1 132 ? -18.116 -5.646 10.671 1.00 90.12 132 VAL A O 1
ATOM 1017 N N . ASN A 1 133 ? -19.607 -4.122 11.391 1.00 88.81 133 ASN A N 1
ATOM 1018 C CA . ASN A 1 133 ? -20.529 -4.279 10.276 1.00 88.81 133 ASN A CA 1
ATOM 1019 C C . ASN A 1 133 ? -20.261 -3.174 9.257 1.00 88.81 133 ASN A C 1
ATOM 1021 O O . ASN A 1 133 ? -20.215 -1.997 9.613 1.00 88.81 133 ASN A O 1
ATOM 1025 N N . LEU A 1 134 ? -20.108 -3.555 7.994 1.00 84.56 134 LEU A N 1
ATOM 1026 C CA . LEU A 1 134 ? -20.040 -2.626 6.874 1.00 84.56 134 LEU A CA 1
ATOM 1027 C C . LEU A 1 134 ? -21.044 -3.098 5.823 1.00 84.56 134 LEU A C 1
ATOM 1029 O O . LEU A 1 134 ? -20.831 -4.123 5.166 1.00 84.56 134 LEU A O 1
ATOM 1033 N N . LYS A 1 135 ? -22.142 -2.345 5.680 1.00 83.56 135 LYS A N 1
ATOM 1034 C CA . LYS A 1 135 ? -23.342 -2.778 4.944 1.00 83.56 135 LYS A CA 1
ATOM 1035 C C . LYS A 1 135 ? -23.801 -4.156 5.461 1.00 83.56 135 LYS A C 1
ATOM 1037 O O . LYS A 1 135 ? -23.897 -4.344 6.670 1.00 83.56 135 LYS A O 1
ATOM 1042 N N . ASP A 1 136 ? -24.007 -5.126 4.572 1.00 79.81 136 ASP A N 1
ATOM 1043 C CA . ASP A 1 136 ? -24.487 -6.474 4.912 1.00 79.81 136 ASP A CA 1
ATOM 1044 C C . ASP A 1 136 ? -23.366 -7.462 5.286 1.00 79.81 136 ASP A C 1
ATOM 1046 O O . ASP A 1 136 ? -23.613 -8.654 5.473 1.00 79.81 136 ASP A O 1
ATOM 1050 N N . LYS A 1 137 ? -22.109 -7.001 5.365 1.00 83.19 137 LYS A N 1
ATOM 1051 C CA . LYS A 1 137 ? -20.954 -7.847 5.697 1.00 83.19 137 LYS A CA 1
ATOM 1052 C C . LYS A 1 137 ? -20.466 -7.588 7.118 1.00 83.19 137 LYS A C 1
ATOM 1054 O O . LYS A 1 137 ? -20.256 -6.445 7.523 1.00 83.19 137 LYS A O 1
ATOM 1059 N N . VAL A 1 138 ? -20.214 -8.678 7.839 1.00 85.62 138 VAL A N 1
ATOM 1060 C CA . VAL A 1 138 ? -19.611 -8.673 9.176 1.00 85.62 138 VAL A CA 1
ATOM 1061 C C . VAL A 1 138 ? -18.126 -8.986 9.042 1.00 85.62 138 VAL A C 1
ATOM 1063 O O . VAL A 1 138 ? -17.762 -10.036 8.515 1.00 85.62 138 VAL A O 1
ATOM 1066 N N . TYR A 1 139 ? -17.274 -8.095 9.539 1.00 86.25 139 TYR A N 1
ATOM 1067 C CA . TYR A 1 139 ? -15.826 -8.269 9.556 1.00 86.25 139 TYR A CA 1
ATOM 1068 C C . TYR A 1 139 ? -15.343 -8.534 10.978 1.00 86.25 139 TYR A C 1
ATOM 1070 O O . TYR A 1 139 ? -15.769 -7.874 11.930 1.00 86.25 139 TYR A O 1
ATOM 1078 N N . LYS A 1 140 ? -14.429 -9.492 11.128 1.00 87.56 140 LYS A N 1
ATOM 1079 C CA . LYS A 1 140 ? -13.675 -9.687 12.369 1.00 87.56 140 LYS A CA 1
ATOM 1080 C C . LYS A 1 140 ? -12.594 -8.623 12.500 1.00 87.56 140 LYS A C 1
ATOM 1082 O O . LYS A 1 140 ? -12.105 -8.094 11.503 1.00 87.56 140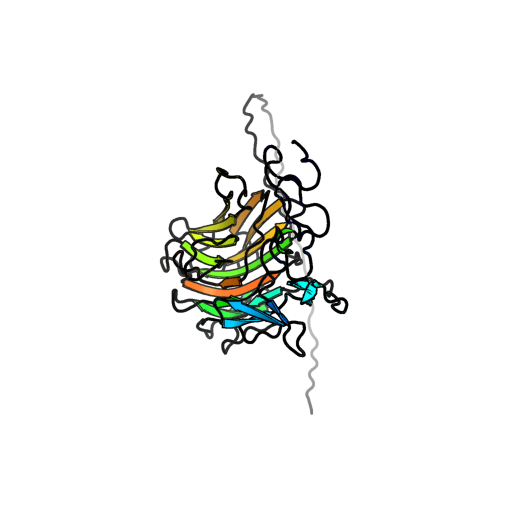 LYS A O 1
ATOM 1087 N N . VAL A 1 141 ? -12.232 -8.313 13.740 1.00 89.12 141 VAL A N 1
ATOM 1088 C CA . VAL A 1 141 ? -11.307 -7.224 14.044 1.00 89.12 141 VAL A CA 1
ATOM 1089 C C . VAL A 1 141 ? -9.962 -7.765 14.528 1.00 89.12 141 VAL A C 1
ATOM 1091 O O . VAL A 1 141 ? -9.878 -8.579 15.450 1.00 89.12 141 VAL A O 1
ATOM 1094 N N . GLY A 1 142 ? -8.892 -7.262 13.917 1.00 88.94 142 GLY A N 1
ATOM 1095 C CA . GLY A 1 142 ? -7.521 -7.402 14.380 1.00 88.94 142 GLY A CA 1
ATOM 1096 C C . GLY A 1 142 ? -7.104 -6.182 15.190 1.00 88.94 142 GLY A C 1
ATOM 1097 O O . GLY A 1 142 ? -7.344 -5.037 14.800 1.00 88.94 142 GLY A O 1
ATOM 1098 N N . ARG A 1 143 ? -6.463 -6.422 16.332 1.00 90.81 143 ARG A N 1
ATOM 1099 C CA . ARG A 1 143 ? -5.897 -5.387 17.190 1.00 90.81 143 ARG A CA 1
ATOM 1100 C C . ARG A 1 143 ? -4.407 -5.228 16.911 1.00 90.81 143 ARG A C 1
ATOM 1102 O O . ARG A 1 143 ? -3.664 -6.207 16.974 1.00 90.81 143 ARG A O 1
ATOM 1109 N N . PHE A 1 144 ? -4.002 -3.982 16.687 1.00 91.75 144 PHE A N 1
ATOM 1110 C CA . PHE A 1 144 ? -2.614 -3.565 16.561 1.00 91.75 144 PHE A CA 1
ATOM 1111 C C . PHE A 1 144 ? -2.202 -2.781 17.809 1.00 91.75 144 PHE A C 1
ATOM 1113 O O . PHE A 1 144 ? -2.813 -1.765 18.150 1.00 91.75 144 PHE A O 1
ATOM 1120 N N . ASP A 1 145 ? -1.197 -3.280 18.524 1.00 88.50 145 ASP A N 1
ATOM 1121 C CA . ASP A 1 145 ? -0.674 -2.695 19.765 1.00 88.50 145 ASP A CA 1
ATOM 1122 C C . ASP A 1 145 ? 0.628 -1.895 19.582 1.00 88.50 145 ASP A C 1
ATOM 1124 O O . ASP A 1 145 ? 1.184 -1.398 20.561 1.00 88.50 145 ASP A O 1
ATOM 1128 N N . GLY A 1 146 ? 1.080 -1.717 18.338 1.00 86.25 146 GLY A N 1
ATOM 1129 C CA . GLY A 1 146 ? 2.31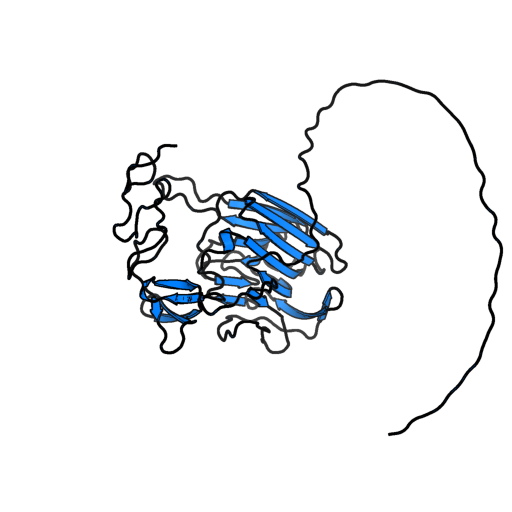7 -1.024 17.997 1.00 86.25 146 GLY A CA 1
ATOM 1130 C C . GLY A 1 146 ? 3.389 -1.995 17.509 1.00 86.25 146 GLY A C 1
ATOM 1131 O O . GLY A 1 146 ? 3.190 -2.700 16.527 1.00 86.25 146 GLY A O 1
ATOM 1132 N N . THR A 1 147 ? 4.549 -2.020 18.167 1.00 80.75 147 THR A N 1
ATOM 1133 C CA . THR A 1 147 ? 5.754 -2.717 17.676 1.00 80.75 147 THR A CA 1
ATOM 1134 C C . THR A 1 147 ? 5.585 -4.229 17.509 1.00 80.75 147 THR A C 1
ATOM 1136 O O . THR A 1 147 ? 6.158 -4.810 16.589 1.00 80.75 147 THR A O 1
ATOM 1139 N N . SER A 1 148 ? 4.797 -4.874 18.370 1.00 76.94 148 SER A N 1
ATOM 1140 C CA . SER A 1 148 ? 4.537 -6.320 18.340 1.00 76.94 148 SER A CA 1
ATOM 1141 C C . SER A 1 148 ? 3.454 -6.740 17.351 1.00 76.94 148 SER A C 1
ATOM 1143 O O . SER A 1 148 ? 3.378 -7.918 17.004 1.00 76.94 148 SER A O 1
ATOM 1145 N N . SER A 1 149 ? 2.624 -5.803 16.890 1.00 82.44 149 SER A N 1
ATOM 1146 C CA . SER A 1 149 ? 1.554 -6.097 15.947 1.00 82.44 149 SER A CA 1
ATOM 1147 C C . SER A 1 149 ? 1.896 -5.570 14.566 1.00 82.44 149 SER A C 1
ATOM 1149 O O . SER A 1 149 ? 1.767 -4.382 14.288 1.00 82.44 149 SER A O 1
ATOM 1151 N N . ASN A 1 150 ? 2.339 -6.459 13.693 1.00 81.19 150 ASN A N 1
ATOM 1152 C CA . ASN A 1 150 ? 2.710 -6.127 12.334 1.00 81.19 150 ASN A CA 1
ATOM 1153 C C . ASN A 1 150 ? 2.413 -7.298 11.405 1.00 81.19 150 ASN A C 1
ATOM 1155 O O . ASN A 1 150 ? 2.500 -8.455 11.806 1.00 81.19 150 ASN A O 1
ATOM 1159 N N . LEU A 1 151 ? 2.071 -6.988 10.159 1.00 82.75 151 LEU A N 1
ATOM 1160 C CA . LEU A 1 151 ? 1.985 -7.986 9.103 1.00 82.75 151 LEU A CA 1
ATOM 1161 C C . LEU A 1 151 ? 2.981 -7.645 8.007 1.00 82.75 151 LEU A C 1
ATOM 1163 O O . LEU A 1 151 ? 3.193 -6.478 7.658 1.00 82.75 151 LEU A O 1
ATOM 1167 N N . TYR A 1 152 ? 3.587 -8.689 7.471 1.00 80.25 152 TYR A N 1
ATOM 1168 C CA . TYR A 1 152 ? 4.507 -8.643 6.356 1.00 80.25 152 TYR A CA 1
ATOM 1169 C C . TYR A 1 152 ? 4.031 -9.647 5.313 1.00 80.25 152 TYR A C 1
ATOM 1171 O O . TYR A 1 152 ? 3.963 -10.850 5.571 1.00 80.25 152 TYR A O 1
ATOM 1179 N N . ILE A 1 153 ? 3.674 -9.122 4.148 1.00 76.56 153 ILE A N 1
ATOM 1180 C CA . ILE A 1 153 ? 3.257 -9.887 2.984 1.00 76.56 153 ILE A CA 1
ATOM 1181 C C . ILE A 1 153 ? 4.400 -9.807 1.984 1.00 76.56 153 ILE A C 1
ATOM 1183 O O . ILE A 1 153 ? 4.576 -8.776 1.323 1.00 76.56 153 ILE A O 1
ATOM 1187 N N . PRO A 1 154 ? 5.207 -10.865 1.896 1.00 66.06 154 PRO A N 1
ATOM 1188 C CA . PRO A 1 154 ? 6.301 -10.861 0.959 1.00 66.06 154 PRO A CA 1
ATOM 1189 C C . PRO A 1 154 ? 5.814 -10.960 -0.501 1.00 66.06 154 PRO A C 1
ATOM 1191 O O . PRO A 1 154 ? 4.775 -11.558 -0.763 1.00 66.06 154 PRO A O 1
ATOM 1194 N N . PHE A 1 155 ? 6.574 -10.414 -1.453 1.00 56.56 155 PHE A N 1
ATOM 1195 C CA . PHE A 1 155 ? 6.383 -10.556 -2.920 1.00 56.56 155 PHE A CA 1
ATOM 1196 C C . PHE A 1 155 ? 5.054 -10.049 -3.461 1.00 56.56 155 PHE A C 1
ATOM 1198 O O . PHE A 1 155 ? 4.623 -10.484 -4.527 1.00 56.56 155 PHE A O 1
ATOM 1205 N N . TYR A 1 156 ? 4.430 -9.097 -2.763 1.00 58.66 156 TYR A N 1
ATOM 1206 C CA . TYR A 1 156 ? 3.166 -8.508 -3.197 1.00 58.66 156 TYR A CA 1
ATOM 1207 C C . TYR A 1 156 ? 3.230 -7.996 -4.645 1.00 58.66 156 TYR A C 1
ATOM 1209 O O . TYR A 1 156 ? 2.245 -8.112 -5.372 1.00 58.66 156 TYR A O 1
ATOM 1217 N N . ASN A 1 157 ? 4.384 -7.479 -5.091 1.00 53.91 157 ASN A N 1
ATOM 1218 C CA . ASN A 1 157 ? 4.523 -7.068 -6.479 1.00 53.91 157 ASN A CA 1
ATOM 1219 C C . ASN A 1 157 ? 5.973 -7.039 -6.998 1.00 53.91 157 ASN A C 1
ATOM 1221 O O . ASN A 1 157 ? 6.658 -6.025 -6.902 1.00 53.91 157 ASN A O 1
ATOM 1225 N N . ARG A 1 158 ? 6.443 -8.144 -7.596 1.00 49.75 158 ARG A N 1
ATOM 1226 C CA . ARG A 1 158 ? 7.659 -8.141 -8.443 1.00 49.75 158 ARG A CA 1
ATOM 1227 C C . ARG A 1 158 ? 7.374 -7.940 -9.936 1.00 49.75 158 ARG A C 1
ATOM 1229 O O . ARG A 1 158 ? 8.311 -7.890 -10.721 1.00 49.75 158 ARG A O 1
ATOM 1236 N N . ASN A 1 159 ? 6.106 -7.817 -10.323 1.00 44.56 159 ASN A N 1
ATOM 1237 C CA . ASN A 1 159 ? 5.674 -7.769 -11.714 1.00 44.56 159 ASN A CA 1
ATOM 1238 C C . ASN A 1 159 ? 4.907 -6.472 -11.961 1.00 44.56 159 ASN A C 1
ATOM 1240 O O . ASN A 1 159 ? 3.688 -6.503 -11.886 1.00 44.56 159 ASN A O 1
ATOM 1244 N N . THR A 1 160 ? 5.635 -5.365 -12.169 1.00 52.22 160 THR A N 1
ATOM 1245 C CA . THR A 1 160 ? 5.376 -4.188 -13.049 1.00 52.22 160 THR A CA 1
ATOM 1246 C C . THR A 1 160 ? 3.957 -3.581 -13.215 1.00 52.22 160 THR A C 1
ATOM 1248 O O . THR A 1 160 ? 3.798 -2.559 -13.880 1.00 52.22 160 THR A O 1
ATOM 1251 N N . GLU A 1 161 ? 2.903 -4.108 -12.595 1.00 55.66 161 GLU A N 1
ATOM 1252 C CA . GLU A 1 161 ? 1.501 -3.826 -12.925 1.00 55.66 161 GLU A CA 1
ATOM 1253 C C . GLU A 1 161 ? 0.900 -2.699 -12.070 1.00 55.66 161 GLU A C 1
ATOM 1255 O O . GLU A 1 161 ? -0.082 -2.078 -12.479 1.00 55.66 161 GLU A O 1
ATOM 1260 N N . MET A 1 162 ? 1.515 -2.344 -10.931 1.00 59.34 162 MET A N 1
ATOM 1261 C CA . MET A 1 162 ? 1.052 -1.204 -10.118 1.00 59.34 162 MET A CA 1
ATOM 1262 C C . MET A 1 162 ? 1.195 0.145 -10.842 1.00 59.34 162 MET A C 1
ATOM 1264 O O . MET A 1 162 ? 0.489 1.086 -10.490 1.00 59.34 162 MET A O 1
ATOM 1268 N N . ARG A 1 163 ? 2.040 0.247 -11.881 1.00 58.78 163 ARG A N 1
ATOM 1269 C CA . ARG A 1 163 ? 2.115 1.438 -12.749 1.00 58.78 163 ARG A CA 1
ATOM 1270 C C . ARG A 1 163 ? 0.871 1.629 -13.616 1.00 58.78 163 ARG A C 1
ATOM 1272 O O . ARG A 1 163 ? 0.596 2.746 -14.033 1.00 58.78 163 ARG A O 1
ATOM 1279 N N . LYS A 1 164 ? 0.123 0.562 -13.911 1.00 70.88 164 LYS A N 1
ATOM 1280 C CA . LYS A 1 164 ? -1.073 0.660 -14.758 1.00 70.88 164 LYS A CA 1
ATOM 1281 C C . LYS A 1 164 ? -2.269 1.085 -13.930 1.00 70.88 164 LYS A C 1
ATOM 1283 O O . LYS A 1 164 ? -2.944 2.063 -14.247 1.00 70.88 164 LYS A O 1
ATOM 1288 N N . LYS A 1 165 ? -2.545 0.331 -12.868 1.00 79.12 165 LYS A N 1
ATOM 1289 C CA . LYS A 1 165 ? -3.683 0.583 -11.993 1.00 79.12 165 LYS A CA 1
ATOM 1290 C C . LYS A 1 165 ? -3.519 -0.169 -10.687 1.00 79.12 165 LYS A C 1
ATOM 1292 O O . LYS A 1 165 ? -3.187 -1.352 -10.698 1.00 79.12 165 LYS A O 1
ATOM 1297 N N . PHE A 1 166 ? -3.836 0.484 -9.578 1.00 84.62 166 PHE A N 1
ATOM 1298 C CA . PHE A 1 166 ? -4.090 -0.229 -8.334 1.00 84.62 166 PHE A CA 1
ATOM 1299 C C . PHE A 1 166 ? -5.216 0.427 -7.549 1.00 84.62 166 PHE A C 1
ATOM 1301 O O . PHE A 1 166 ? -5.505 1.615 -7.697 1.00 84.62 166 PHE A O 1
ATOM 1308 N N . THR A 1 167 ? -5.854 -0.368 -6.706 1.00 87.38 167 THR A N 1
ATOM 1309 C CA . THR A 1 167 ? -6.831 0.092 -5.727 1.00 87.38 167 THR A CA 1
ATOM 1310 C C . THR A 1 167 ? -6.519 -0.538 -4.383 1.00 87.38 167 THR A C 1
ATOM 1312 O O . THR A 1 167 ? -6.256 -1.733 -4.324 1.00 87.38 167 THR A O 1
ATOM 1315 N N . THR A 1 168 ? -6.592 0.238 -3.309 1.00 90.75 168 THR A N 1
ATOM 1316 C CA . THR A 1 168 ? -6.438 -0.232 -1.933 1.00 90.75 168 THR A CA 1
ATOM 1317 C C . THR A 1 168 ? -7.670 0.155 -1.127 1.00 90.75 168 THR A C 1
ATOM 1319 O O . THR A 1 168 ? -8.061 1.320 -1.119 1.00 90.75 168 THR A O 1
ATOM 1322 N N . GLU A 1 169 ? -8.250 -0.795 -0.399 1.00 92.69 169 GLU A N 1
ATOM 1323 C CA . GLU A 1 169 ? -9.283 -0.541 0.604 1.00 92.69 169 GLU A CA 1
ATOM 1324 C C . GLU A 1 169 ? -8.768 -0.910 1.999 1.00 92.69 169 GLU A C 1
ATOM 1326 O O . GLU A 1 169 ? -8.284 -2.022 2.216 1.00 92.69 169 GLU A O 1
ATOM 1331 N N . ILE A 1 170 ? -8.917 -0.009 2.969 1.00 95.62 170 ILE A N 1
ATOM 1332 C CA . ILE A 1 170 ? -8.550 -0.256 4.368 1.00 95.62 170 ILE A CA 1
ATOM 1333 C C . ILE A 1 170 ? -9.720 0.132 5.265 1.00 95.62 170 ILE A C 1
ATOM 1335 O O . ILE A 1 170 ? -10.188 1.266 5.226 1.00 95.62 170 ILE A O 1
ATOM 1339 N N . LEU A 1 171 ? -10.163 -0.799 6.111 1.00 95.62 171 LEU A N 1
ATOM 1340 C CA . LEU A 1 171 ? -11.108 -0.523 7.190 1.00 95.62 171 LEU A CA 1
ATOM 1341 C C . LEU A 1 171 ? -10.352 -0.496 8.518 1.00 95.62 171 LEU A C 1
ATOM 1343 O O . LEU A 1 171 ? -9.933 -1.548 9.012 1.00 95.62 171 LEU A O 1
ATOM 1347 N N . PHE A 1 172 ? -10.176 0.697 9.087 1.00 96.62 172 PHE A N 1
ATOM 1348 C CA . PHE A 1 172 ? -9.373 0.915 10.291 1.00 96.62 172 PHE A CA 1
ATOM 1349 C C . PHE A 1 172 ? -10.074 1.815 11.311 1.00 96.62 172 PHE A C 1
ATOM 1351 O O . PHE A 1 172 ? -10.928 2.627 10.968 1.00 96.62 172 PHE A O 1
ATOM 1358 N N . ASN A 1 173 ? -9.696 1.671 12.576 1.00 96.44 173 ASN A N 1
ATOM 1359 C CA . ASN A 1 173 ? -10.114 2.530 13.678 1.00 96.44 173 ASN A CA 1
ATOM 1360 C C . ASN A 1 173 ? -8.871 2.851 14.530 1.00 96.44 173 ASN A C 1
ATOM 1362 O O . ASN A 1 173 ? -8.345 1.950 15.196 1.00 96.44 173 ASN A O 1
ATOM 1366 N N . PRO A 1 174 ? -8.328 4.078 14.441 1.00 95.62 174 PRO A N 1
ATOM 1367 C CA . PRO A 1 174 ? -7.131 4.460 15.176 1.00 95.62 174 PRO A CA 1
ATOM 1368 C C . PRO A 1 174 ? -7.460 4.785 16.635 1.00 95.62 174 PRO A C 1
ATOM 1370 O O . PRO A 1 174 ? -8.400 5.529 16.909 1.00 95.62 174 PRO A O 1
ATOM 1373 N N . ASP A 1 175 ? -6.620 4.322 17.562 1.00 93.75 175 ASP A N 1
ATOM 1374 C CA . ASP A 1 175 ? -6.689 4.782 18.949 1.00 93.75 175 ASP A CA 1
ATOM 1375 C C . ASP A 1 175 ? -6.127 6.204 19.037 1.00 93.75 175 ASP A C 1
ATOM 1377 O O . ASP A 1 175 ? -4.918 6.427 18.902 1.00 93.75 175 ASP A O 1
ATOM 1381 N N . ASN A 1 176 ? -6.988 7.176 19.303 1.00 84.88 176 ASN A N 1
ATOM 1382 C CA . ASN A 1 176 ? -6.589 8.568 19.381 1.00 84.88 176 ASN A CA 1
ATOM 1383 C C . ASN A 1 176 ? -5.563 8.804 20.496 1.00 84.88 176 ASN A C 1
ATOM 1385 O O . ASN A 1 176 ? -5.574 8.180 21.561 1.00 84.88 176 ASN A O 1
ATOM 1389 N N . GLY A 1 177 ? -4.623 9.708 20.230 1.00 79.75 177 GLY A N 1
ATOM 1390 C CA . GLY A 1 177 ? -3.527 10.040 21.140 1.00 79.75 177 GLY A CA 1
ATOM 1391 C C . GLY A 1 177 ? -2.446 8.958 21.308 1.00 79.75 177 GLY A C 1
ATOM 1392 O O . GLY A 1 177 ? -1.345 9.288 21.763 1.00 79.75 177 GLY A O 1
ATOM 1393 N N . LYS A 1 178 ? -2.687 7.702 20.904 1.00 87.88 178 LYS A N 1
ATOM 1394 C CA . LYS A 1 178 ? -1.720 6.597 21.018 1.00 87.88 178 LYS A CA 1
ATOM 1395 C C . LYS A 1 178 ? -0.859 6.448 19.761 1.00 87.88 178 LYS A C 1
ATOM 1397 O O . LYS A 1 178 ? -1.108 7.076 18.738 1.00 87.88 178 LYS A O 1
ATOM 1402 N N . GLY A 1 179 ? 0.189 5.633 19.876 1.00 83.31 179 GLY A N 1
ATOM 1403 C CA . GLY A 1 179 ? 1.125 5.361 18.786 1.00 83.31 179 GLY A CA 1
ATOM 1404 C C . GLY A 1 179 ? 2.093 6.509 18.480 1.00 83.31 179 GLY A C 1
ATOM 1405 O O . GLY A 1 179 ? 2.130 7.553 19.152 1.00 83.31 179 GLY A O 1
ATOM 1406 N N . ASN A 1 180 ? 2.919 6.280 17.459 1.00 88.44 180 ASN A N 1
ATOM 1407 C CA . ASN A 1 180 ? 3.899 7.239 16.952 1.00 88.44 180 ASN A CA 1
ATOM 1408 C C . ASN A 1 180 ? 3.217 8.490 16.359 1.00 88.44 180 ASN A C 1
ATOM 1410 O O . ASN A 1 180 ? 2.014 8.505 16.110 1.00 88.44 180 ASN A O 1
ATOM 1414 N N . LYS A 1 181 ? 3.988 9.565 16.134 1.00 91.69 181 LYS A N 1
ATOM 1415 C CA . LYS A 1 181 ? 3.479 10.761 15.434 1.00 91.69 181 LYS A CA 1
ATOM 1416 C C . LYS A 1 181 ? 3.019 10.442 14.009 1.00 91.69 181 LYS A C 1
ATOM 1418 O O . LYS A 1 181 ? 1.995 10.954 13.581 1.00 91.69 181 LYS A O 1
ATOM 1423 N N . GLN A 1 182 ? 3.766 9.579 13.329 1.00 93.12 182 GLN A N 1
ATOM 1424 C CA . GLN A 1 182 ? 3.427 8.988 12.042 1.00 93.12 182 GLN A CA 1
ATOM 1425 C C . GLN A 1 182 ? 3.151 7.505 12.275 1.00 93.12 182 GLN A C 1
ATOM 1427 O O . GLN A 1 182 ? 3.997 6.801 12.826 1.00 93.12 182 GLN A O 1
ATOM 1432 N N . GLN A 1 183 ? 1.961 7.037 11.920 1.00 93.94 183 GLN A N 1
ATOM 1433 C CA . GLN A 1 183 ? 1.540 5.651 12.116 1.00 93.94 183 GLN A CA 1
ATOM 1434 C C . GLN A 1 183 ? 1.269 5.012 10.763 1.00 93.94 183 GLN A C 1
ATOM 1436 O O . GLN A 1 183 ? 0.457 5.519 10.001 1.00 93.94 183 GLN A O 1
ATOM 1441 N N . ILE A 1 184 ? 1.936 3.907 10.452 1.00 93.62 184 ILE A N 1
ATOM 1442 C CA . ILE A 1 184 ? 1.863 3.299 9.122 1.00 93.62 184 ILE A CA 1
ATOM 1443 C C . ILE A 1 184 ? 0.655 2.371 9.044 1.00 93.62 184 ILE A C 1
ATOM 1445 O O . ILE A 1 184 ? 0.614 1.374 9.760 1.00 93.62 184 ILE A O 1
ATOM 1449 N N . LEU A 1 185 ? -0.307 2.662 8.167 1.00 94.94 185 LEU A N 1
ATOM 1450 C CA . LEU A 1 185 ? -1.404 1.735 7.877 1.00 94.94 185 LEU A CA 1
ATOM 1451 C C . LEU A 1 185 ? -0.942 0.666 6.891 1.00 94.94 185 LEU A C 1
ATOM 1453 O O . LEU A 1 185 ? -1.076 -0.526 7.162 1.00 94.94 185 LEU A O 1
ATOM 1457 N N . LEU A 1 186 ? -0.360 1.107 5.778 1.00 92.56 186 LEU A N 1
ATOM 1458 C CA . LEU A 1 186 ? 0.094 0.260 4.686 1.00 92.56 186 LEU A CA 1
ATOM 1459 C C . LEU A 1 186 ? 1.338 0.879 4.054 1.00 92.56 186 LEU A C 1
ATOM 1461 O O . LEU A 1 186 ? 1.367 2.081 3.814 1.00 92.56 186 LEU A O 1
ATOM 1465 N N . SER A 1 187 ? 2.365 0.086 3.770 1.00 88.94 187 SER A N 1
ATOM 1466 C CA . SER A 1 187 ? 3.539 0.573 3.039 1.00 88.94 187 SER A CA 1
ATOM 1467 C C . SER A 1 187 ? 4.233 -0.540 2.271 1.00 88.94 187 SER A C 1
ATOM 1469 O O . SER A 1 187 ? 4.099 -1.710 2.620 1.00 88.94 187 SER A O 1
ATOM 1471 N N . ASN A 1 188 ? 5.033 -0.185 1.273 1.00 80.75 188 ASN A N 1
ATOM 1472 C CA . ASN A 1 188 ? 5.965 -1.094 0.592 1.00 80.75 188 ASN A CA 1
ATOM 1473 C C . ASN A 1 188 ? 7.423 -0.893 1.060 1.00 80.75 188 ASN A C 1
ATOM 1475 O O . ASN A 1 188 ? 8.374 -0.962 0.284 1.00 80.75 188 ASN A O 1
ATOM 1479 N N . CYS A 1 189 ? 7.592 -0.603 2.347 1.00 77.38 189 CYS A N 1
ATOM 1480 C CA . CYS A 1 189 ? 8.873 -0.342 2.996 1.00 77.38 189 CYS A CA 1
ATOM 1481 C C . CYS A 1 189 ? 9.884 -1.485 2.749 1.00 77.38 189 CYS A C 1
ATOM 1483 O O . CYS A 1 189 ? 9.691 -2.620 3.209 1.00 77.38 189 CYS A O 1
ATOM 1485 N N . GLN A 1 190 ? 10.966 -1.184 2.020 1.00 63.81 190 GLN A N 1
ATOM 1486 C CA . GLN A 1 190 ? 11.796 -2.183 1.324 1.00 63.81 190 GLN A CA 1
ATOM 1487 C C . GLN A 1 190 ? 12.646 -3.079 2.245 1.00 63.81 190 GLN A C 1
ATOM 1489 O O . GLN A 1 190 ? 13.022 -4.184 1.868 1.00 63.81 190 GLN A O 1
ATOM 1494 N N . SER A 1 191 ? 12.954 -2.645 3.471 1.00 60.12 191 SER A N 1
ATOM 1495 C CA . SER A 1 191 ? 13.752 -3.418 4.433 1.00 60.12 191 SER A CA 1
ATOM 1496 C C . SER A 1 191 ? 13.464 -2.980 5.868 1.00 60.12 191 SER A C 1
ATOM 1498 O O . SER A 1 191 ? 13.041 -1.853 6.102 1.00 60.12 191 SER A O 1
ATOM 1500 N N . VAL A 1 192 ? 13.763 -3.839 6.849 1.00 53.81 192 VAL A N 1
ATOM 1501 C CA . VAL A 1 192 ? 13.771 -3.464 8.277 1.00 53.81 192 VAL A CA 1
ATOM 1502 C C . VAL A 1 192 ? 14.788 -2.365 8.602 1.00 53.81 192 VAL A C 1
ATOM 1504 O O . VAL A 1 192 ? 14.695 -1.743 9.653 1.00 53.81 192 VAL A O 1
ATOM 1507 N N . ASN A 1 193 ? 15.749 -2.108 7.715 1.00 51.78 193 ASN A N 1
ATOM 1508 C CA . ASN A 1 193 ? 16.765 -1.074 7.906 1.00 51.78 193 ASN A CA 1
ATOM 1509 C C . ASN A 1 193 ? 16.619 0.101 6.926 1.00 51.78 193 ASN A C 1
ATOM 1511 O O . ASN A 1 193 ? 17.298 1.109 7.107 1.00 51.78 193 ASN A O 1
ATOM 1515 N N . SER A 1 194 ? 15.751 -0.010 5.911 1.00 52.44 194 SER A N 1
ATOM 1516 C CA . SER A 1 194 ? 15.525 1.070 4.947 1.00 52.44 194 SER A CA 1
ATOM 1517 C C . SER A 1 194 ? 14.436 2.020 5.443 1.00 52.44 194 SER A C 1
ATOM 1519 O O . SER A 1 194 ? 13.468 1.596 6.074 1.00 52.44 194 SER A O 1
ATOM 1521 N N . ARG A 1 195 ? 14.616 3.314 5.165 1.00 56.06 195 ARG A N 1
ATOM 1522 C CA . ARG A 1 195 ? 13.585 4.345 5.352 1.00 56.06 195 ARG A CA 1
ATOM 1523 C C . ARG A 1 195 ? 12.741 4.539 4.088 1.00 56.06 195 ARG A C 1
ATOM 1525 O O . ARG A 1 195 ? 11.741 5.249 4.146 1.00 56.06 195 ARG A O 1
ATOM 1532 N N . ASP A 1 196 ? 13.110 3.901 2.985 1.00 63.69 196 ASP A N 1
ATOM 1533 C CA . ASP A 1 196 ? 12.495 4.129 1.684 1.00 63.69 196 ASP A CA 1
ATOM 1534 C C . ASP A 1 196 ? 11.205 3.310 1.581 1.00 63.69 196 ASP A C 1
ATOM 1536 O O . ASP A 1 196 ? 11.182 2.088 1.788 1.00 63.69 196 ASP A O 1
ATOM 1540 N N . ALA A 1 197 ? 10.108 4.012 1.308 1.00 67.75 197 ALA A N 1
ATOM 1541 C CA . ALA A 1 197 ? 8.792 3.422 1.109 1.00 67.75 197 ALA A CA 1
ATOM 1542 C C . ALA A 1 197 ? 8.145 4.109 -0.098 1.00 67.75 197 ALA A C 1
ATOM 1544 O O . ALA A 1 197 ? 7.469 5.126 0.077 1.00 67.75 197 ALA A O 1
ATOM 1545 N N . PRO A 1 198 ? 8.349 3.570 -1.314 1.00 77.25 198 PRO A N 1
ATOM 1546 C CA . PRO A 1 198 ? 7.845 4.202 -2.526 1.00 77.25 198 PRO A CA 1
ATOM 1547 C C . PRO A 1 198 ? 6.326 4.369 -2.583 1.00 77.25 198 PRO A C 1
ATOM 1549 O O . PRO A 1 198 ? 5.825 5.168 -3.359 1.00 77.25 198 PRO A O 1
ATOM 1552 N N . PHE A 1 199 ? 5.585 3.622 -1.772 1.00 85.19 199 PHE A N 1
ATOM 1553 C CA . PHE A 1 199 ? 4.172 3.802 -1.500 1.00 85.19 199 PHE A CA 1
ATOM 1554 C C . PHE A 1 199 ? 3.935 3.653 -0.000 1.00 85.19 199 PHE A C 1
ATOM 1556 O O . PHE A 1 199 ? 4.262 2.628 0.608 1.00 85.19 199 PHE A O 1
ATOM 1563 N N . GLU A 1 200 ? 3.324 4.665 0.597 1.00 90.12 200 GLU A N 1
ATOM 1564 C CA . GLU A 1 200 ? 2.998 4.671 2.013 1.00 90.12 200 GLU A CA 1
ATOM 1565 C C . GLU A 1 200 ? 1.651 5.352 2.240 1.00 90.12 200 GLU A C 1
ATOM 1567 O O . GLU A 1 200 ? 1.369 6.420 1.703 1.00 90.12 200 GLU A O 1
ATOM 1572 N N . ILE A 1 201 ? 0.832 4.718 3.073 1.00 95.50 201 ILE A N 1
ATOM 1573 C CA . ILE A 1 201 ? -0.366 5.282 3.675 1.00 95.50 201 ILE A CA 1
ATOM 1574 C C . ILE A 1 201 ? -0.106 5.355 5.177 1.00 95.50 201 ILE A C 1
ATOM 1576 O O . ILE A 1 201 ? 0.044 4.323 5.847 1.00 95.50 201 ILE A O 1
ATOM 1580 N N . SER A 1 202 ? -0.080 6.565 5.721 1.00 95.81 202 SER A N 1
ATOM 1581 C CA . SER A 1 202 ? 0.186 6.809 7.133 1.00 95.81 202 SER A CA 1
ATOM 1582 C C . SER A 1 202 ? -0.819 7.773 7.760 1.00 95.81 202 SER A C 1
ATOM 1584 O O . SER A 1 202 ? -1.501 8.529 7.078 1.00 95.81 202 SER A O 1
ATOM 1586 N N . LEU A 1 203 ? -0.948 7.714 9.085 1.00 96.31 203 LEU A N 1
ATOM 1587 C CA . LEU A 1 203 ? -1.702 8.670 9.885 1.00 96.31 203 LEU A CA 1
ATOM 1588 C C . LEU A 1 203 ? -0.732 9.626 10.572 1.00 96.31 203 LEU A C 1
ATOM 1590 O O . LEU A 1 203 ? 0.179 9.192 11.281 1.00 96.31 203 LEU A O 1
ATOM 1594 N N . LEU A 1 204 ? -0.970 10.920 10.409 1.00 95.06 204 LEU A N 1
ATOM 1595 C CA . LEU A 1 204 ? -0.278 12.002 11.089 1.00 95.06 204 LEU A CA 1
ATOM 1596 C C . LEU A 1 204 ? -1.097 12.409 12.312 1.00 95.06 204 LEU A C 1
ATOM 1598 O O . LEU A 1 204 ? -2.105 13.107 12.214 1.00 95.06 204 LEU A O 1
ATOM 1602 N N . LYS A 1 205 ? -0.656 11.960 13.488 1.00 89.19 205 LYS A N 1
ATOM 1603 C CA . LYS A 1 205 ? -1.379 12.129 14.755 1.00 89.19 205 LYS A CA 1
ATOM 1604 C C . LYS A 1 205 ? -1.607 13.596 15.119 1.00 89.19 205 LYS A C 1
ATOM 1606 O O . LYS A 1 205 ? -2.688 13.947 15.578 1.00 89.19 205 LYS A O 1
ATOM 1611 N N . ASP A 1 206 ? -0.585 14.428 14.928 1.00 90.50 206 ASP A N 1
ATOM 1612 C CA . ASP A 1 206 ? -0.592 15.828 15.367 1.00 90.50 206 ASP A CA 1
ATOM 1613 C C . ASP A 1 206 ? -1.592 16.673 14.552 1.00 90.50 206 ASP A C 1
ATOM 1615 O O . ASP A 1 206 ? -2.165 17.624 15.080 1.00 90.50 206 ASP A O 1
ATOM 1619 N N . THR A 1 207 ? -1.834 16.313 13.286 1.00 93.88 207 THR A N 1
ATOM 1620 C CA . THR A 1 207 ? -2.739 17.042 12.381 1.00 93.88 207 THR A CA 1
ATOM 1621 C C . THR A 1 207 ? -4.049 16.307 12.092 1.00 93.88 207 THR A C 1
ATOM 1623 O O . THR A 1 207 ? -4.956 16.895 11.500 1.00 93.88 207 THR A O 1
ATOM 1626 N N . GLN A 1 208 ? -4.180 15.055 12.545 1.00 94.12 208 GLN A N 1
ATOM 1627 C CA . GLN A 1 208 ? -5.302 14.153 12.252 1.00 94.12 208 GLN A CA 1
ATOM 1628 C C . GLN A 1 208 ? -5.514 13.931 10.746 1.00 94.12 208 GLN A C 1
ATOM 1630 O O . GLN A 1 208 ? -6.645 13.862 10.258 1.00 94.12 208 GLN A O 1
ATOM 1635 N N . ASP A 1 209 ? -4.409 13.825 10.009 1.00 96.75 209 ASP A N 1
ATOM 1636 C CA . ASP A 1 209 ? -4.426 13.571 8.571 1.00 96.75 209 ASP A CA 1
ATOM 1637 C C . ASP A 1 209 ? -4.047 12.126 8.257 1.00 96.75 209 ASP A C 1
ATOM 1639 O O . ASP A 1 209 ? -3.172 11.540 8.886 1.00 96.75 209 ASP A O 1
ATOM 1643 N N . ILE A 1 210 ? -4.684 11.562 7.243 1.00 98.00 210 ILE A N 1
ATOM 1644 C CA . ILE A 1 210 ? -4.139 10.486 6.430 1.00 98.00 210 ILE A CA 1
ATOM 1645 C C . ILE A 1 210 ? -3.189 11.156 5.442 1.00 98.00 210 ILE A C 1
ATOM 1647 O O . ILE A 1 210 ? -3.591 12.074 4.727 1.00 98.00 210 ILE A O 1
ATOM 1651 N N . GLN A 1 211 ? -1.946 10.703 5.396 1.00 97.12 211 GLN A N 1
ATOM 1652 C CA . GLN A 1 211 ? -0.972 11.081 4.388 1.00 97.12 211 GLN A CA 1
ATOM 1653 C C . GLN A 1 211 ? -0.727 9.882 3.478 1.00 97.12 211 GLN A C 1
ATOM 1655 O O . GLN A 1 211 ? -0.457 8.776 3.944 1.00 97.12 211 GLN A O 1
ATOM 1660 N N . ILE A 1 212 ? -0.834 10.114 2.173 1.00 95.38 212 ILE A N 1
ATOM 1661 C CA . ILE A 1 212 ? -0.518 9.119 1.153 1.00 95.38 212 ILE A CA 1
ATOM 1662 C C . ILE A 1 212 ? 0.647 9.667 0.349 1.00 95.38 212 ILE A C 1
ATOM 1664 O O . ILE A 1 212 ? 0.537 10.745 -0.239 1.00 95.38 212 ILE A O 1
ATOM 1668 N N . THR A 1 213 ? 1.762 8.943 0.353 1.00 90.50 213 THR A N 1
ATOM 1669 C CA . THR A 1 213 ? 2.973 9.312 -0.379 1.00 90.50 213 THR A CA 1
ATOM 1670 C C . THR A 1 213 ? 3.325 8.253 -1.397 1.00 90.50 213 THR A C 1
ATOM 1672 O O . THR A 1 213 ? 3.264 7.052 -1.126 1.00 90.50 213 THR A O 1
ATOM 1675 N N . VAL A 1 214 ? 3.728 8.737 -2.560 1.00 85.88 214 VAL A N 1
ATOM 1676 C CA . VAL A 1 214 ? 4.185 7.954 -3.689 1.00 85.88 214 VAL A CA 1
ATOM 1677 C C . VAL A 1 214 ? 5.515 8.537 -4.157 1.00 85.88 214 VAL A C 1
ATOM 1679 O O . VAL A 1 214 ? 5.583 9.717 -4.488 1.00 85.88 214 VAL A O 1
ATOM 1682 N N . GLU A 1 215 ? 6.579 7.743 -4.188 1.00 80.38 215 GLU A N 1
ATOM 1683 C CA . GLU A 1 215 ? 7.874 8.174 -4.718 1.00 80.38 215 GLU A CA 1
ATOM 1684 C C . GLU A 1 215 ? 7.981 7.845 -6.211 1.00 80.38 215 GLU A C 1
ATOM 1686 O O . GLU A 1 215 ? 7.659 6.745 -6.671 1.00 80.38 215 GLU A O 1
ATOM 1691 N N . GLY A 1 216 ? 8.429 8.833 -6.978 1.00 71.50 216 GLY A N 1
ATOM 1692 C CA . GLY A 1 216 ? 8.737 8.696 -8.389 1.00 71.50 216 GLY A CA 1
ATOM 1693 C C . GLY A 1 216 ? 10.107 8.080 -8.633 1.00 71.50 216 GLY A C 1
ATOM 1694 O O . GLY A 1 216 ? 10.945 7.992 -7.738 1.00 71.50 216 GLY A O 1
ATOM 1695 N N . VAL A 1 217 ? 10.324 7.636 -9.871 1.00 63.09 217 VAL A N 1
ATOM 1696 C CA . VAL A 1 217 ? 11.563 6.971 -10.297 1.00 63.09 217 VAL A CA 1
ATOM 1697 C C . VAL A 1 217 ? 12.771 7.896 -10.060 1.00 63.09 217 VAL A C 1
ATOM 1699 O O . VAL A 1 217 ? 12.744 9.039 -10.526 1.00 63.09 217 VAL A O 1
ATOM 1702 N N . PRO A 1 218 ? 13.823 7.443 -9.345 1.00 60.31 218 PRO A N 1
ATOM 1703 C CA . PRO A 1 218 ? 15.075 8.170 -9.225 1.00 60.31 218 PRO A CA 1
ATOM 1704 C C . PRO A 1 218 ? 15.632 8.426 -10.616 1.00 60.31 218 PRO A C 1
ATOM 1706 O O . PRO A 1 218 ? 15.736 7.514 -11.434 1.00 60.31 218 PRO A O 1
ATOM 1709 N N . SER A 1 219 ? 16.004 9.669 -10.892 1.00 56.94 219 SER A N 1
ATOM 1710 C CA . SER A 1 219 ? 16.701 9.971 -12.131 1.00 56.94 219 SER A CA 1
ATOM 1711 C C . SER A 1 219 ? 18.113 9.395 -12.045 1.00 56.94 219 SER A C 1
ATOM 1713 O O . SER A 1 219 ? 18.888 9.735 -11.154 1.00 56.94 219 SER A O 1
ATOM 1715 N N . GLU A 1 220 ? 18.456 8.510 -12.977 1.00 57.12 220 GLU A N 1
ATOM 1716 C CA . GLU A 1 220 ? 19.769 7.855 -13.025 1.00 57.12 220 GLU A CA 1
ATOM 1717 C C . GLU A 1 220 ? 20.893 8.762 -13.567 1.00 57.12 220 GLU A C 1
ATOM 1719 O O . GLU A 1 220 ? 21.986 8.306 -13.910 1.00 57.12 220 GLU A O 1
ATOM 1724 N N . VAL A 1 221 ? 20.645 10.068 -13.672 1.00 57.38 221 VAL A N 1
ATOM 1725 C CA . VAL A 1 221 ? 21.636 11.034 -14.148 1.00 57.38 221 VAL A CA 1
ATOM 1726 C C . VAL A 1 221 ? 22.583 11.399 -12.999 1.00 57.38 221 VAL A C 1
ATOM 1728 O O . VAL A 1 221 ? 22.155 11.731 -11.896 1.00 57.38 221 VAL A O 1
ATOM 1731 N N . ALA A 1 222 ? 23.896 11.378 -13.244 1.00 41.44 222 ALA A N 1
ATOM 1732 C CA . ALA A 1 222 ? 24.873 11.828 -12.253 1.00 41.44 222 ALA A CA 1
ATOM 1733 C C . ALA A 1 222 ? 24.636 13.312 -11.901 1.00 41.44 222 ALA A C 1
ATOM 1735 O O . ALA A 1 222 ? 24.749 14.180 -12.767 1.00 41.44 222 ALA A O 1
ATOM 1736 N N . GLY A 1 223 ? 24.307 13.591 -10.635 1.00 57.62 223 GLY A N 1
ATOM 1737 C CA . GLY A 1 223 ? 23.906 14.925 -10.170 1.00 57.62 223 GLY A CA 1
ATOM 1738 C C . GLY A 1 223 ? 22.414 15.239 -10.338 1.00 57.62 223 GLY A C 1
ATOM 1739 O O . GLY A 1 223 ? 22.038 16.404 -10.233 1.00 57.62 223 GLY A O 1
ATOM 1740 N N . ALA A 1 224 ? 21.579 14.234 -10.617 1.00 58.59 224 ALA A N 1
ATOM 1741 C CA . ALA A 1 224 ? 20.133 14.385 -10.653 1.00 58.59 224 ALA A CA 1
ATOM 1742 C C . ALA A 1 224 ? 19.550 14.821 -9.307 1.00 58.59 224 ALA A C 1
ATOM 1744 O O . ALA A 1 224 ? 20.066 14.481 -8.239 1.00 58.59 224 ALA A O 1
ATOM 1745 N N . GLU A 1 225 ? 18.427 15.535 -9.380 1.00 57.31 225 GLU A N 1
ATOM 1746 C CA . GLU A 1 225 ? 17.593 15.795 -8.214 1.00 57.31 225 GLU A CA 1
ATOM 1747 C C . GLU A 1 225 ? 17.087 14.475 -7.601 1.00 57.31 225 GLU A C 1
ATOM 1749 O O . GLU A 1 225 ? 16.877 13.495 -8.327 1.00 57.31 225 GLU A O 1
ATOM 1754 N N . PRO A 1 226 ? 16.910 14.424 -6.266 1.00 63.84 226 PRO A N 1
ATOM 1755 C CA . PRO A 1 226 ? 16.361 13.253 -5.589 1.00 63.84 226 PRO A CA 1
ATOM 1756 C C . PRO A 1 226 ? 14.991 12.857 -6.172 1.00 63.84 226 PRO A C 1
ATOM 1758 O O . PRO A 1 226 ? 14.288 13.719 -6.707 1.00 63.84 226 PRO A O 1
ATOM 1761 N N . PRO A 1 227 ? 14.595 11.570 -6.071 1.00 68.06 227 PRO A N 1
ATOM 1762 C CA . PRO A 1 227 ? 13.302 11.101 -6.563 1.00 68.06 227 PRO A CA 1
ATOM 1763 C C . PRO A 1 227 ? 12.167 11.992 -6.052 1.00 68.06 227 PRO A C 1
ATOM 1765 O O . PRO A 1 227 ? 12.086 12.307 -4.863 1.00 68.06 227 PRO A O 1
ATOM 1768 N N . GLN A 1 228 ? 11.300 12.424 -6.968 1.00 78.25 228 GLN A N 1
ATOM 1769 C CA . GLN A 1 228 ? 10.182 13.294 -6.626 1.00 78.25 228 GLN A CA 1
ATOM 1770 C C . GLN A 1 228 ? 9.178 12.526 -5.762 1.00 78.25 228 GLN A C 1
ATOM 1772 O O . GLN A 1 228 ? 8.683 11.480 -6.171 1.00 78.25 228 GLN A O 1
ATOM 1777 N N . THR A 1 229 ? 8.829 13.059 -4.593 1.00 85.38 229 THR A N 1
ATOM 1778 C CA . THR A 1 229 ? 7.747 12.510 -3.767 1.00 85.38 229 THR A CA 1
ATOM 1779 C C . THR A 1 229 ? 6.439 13.228 -4.084 1.00 85.38 229 THR A C 1
ATOM 1781 O O . THR A 1 229 ? 6.300 14.431 -3.855 1.00 85.38 229 THR A O 1
ATOM 1784 N N . TYR A 1 230 ? 5.457 12.483 -4.578 1.00 89.12 230 TYR A N 1
ATOM 1785 C CA . TYR A 1 230 ? 4.073 12.923 -4.689 1.00 89.12 230 TYR A CA 1
ATOM 1786 C C . TYR A 1 230 ? 3.368 12.635 -3.371 1.00 89.12 230 TYR A C 1
ATOM 1788 O O . TYR A 1 230 ? 3.509 11.553 -2.800 1.00 89.12 230 TYR A O 1
ATOM 1796 N N . SER A 1 231 ? 2.613 13.602 -2.862 1.00 92.25 231 SER A N 1
ATOM 1797 C CA . SER A 1 231 ? 1.876 13.426 -1.617 1.00 92.25 231 SER A CA 1
ATOM 1798 C C . SER A 1 231 ? 0.498 14.055 -1.698 1.00 92.25 231 SER A C 1
ATOM 1800 O O . SER A 1 231 ? 0.281 15.025 -2.425 1.00 92.25 231 SER A O 1
ATOM 1802 N N . MET A 1 232 ? -0.429 13.486 -0.940 1.00 95.19 232 MET A N 1
ATOM 1803 C CA . MET A 1 232 ? -1.723 14.085 -0.655 1.00 95.19 232 MET A CA 1
ATOM 1804 C C . MET A 1 232 ? -2.099 13.823 0.799 1.00 95.19 232 MET A C 1
ATOM 1806 O O . MET A 1 232 ? -1.681 12.823 1.393 1.00 95.19 232 MET A O 1
ATOM 1810 N N . THR A 1 233 ? -2.871 14.739 1.373 1.00 97.25 233 THR A N 1
ATOM 1811 C CA . THR A 1 233 ? -3.347 14.654 2.752 1.00 97.25 233 THR A CA 1
ATOM 1812 C C . THR A 1 233 ? -4.853 14.849 2.814 1.00 97.25 233 THR A C 1
ATOM 1814 O O . THR A 1 233 ? -5.430 15.605 2.036 1.00 97.25 233 THR A O 1
ATOM 1817 N N . MET A 1 234 ? -5.496 14.148 3.743 1.00 97.56 234 MET A N 1
ATOM 1818 C CA . MET A 1 234 ? -6.947 14.171 3.932 1.00 97.56 234 MET A CA 1
ATOM 1819 C C . MET A 1 234 ? -7.304 13.801 5.375 1.00 97.56 234 MET A C 1
ATOM 1821 O O . MET A 1 234 ? -6.503 13.182 6.062 1.00 97.56 234 MET A O 1
ATOM 1825 N N . LYS A 1 235 ? -8.495 14.148 5.868 1.00 97.31 235 LYS A N 1
ATOM 1826 C CA . LYS A 1 235 ? -8.863 13.918 7.279 1.00 97.31 235 LYS A CA 1
ATOM 1827 C C . LYS A 1 235 ? -9.345 12.495 7.563 1.00 97.31 235 LYS A C 1
ATOM 1829 O O . LYS A 1 235 ? -10.150 11.940 6.812 1.00 97.31 235 LYS A O 1
ATOM 1834 N N . TYR A 1 236 ? -8.944 11.945 8.708 1.00 96.50 236 TYR A N 1
ATOM 1835 C CA . TYR A 1 236 ? -9.599 10.770 9.291 1.00 96.50 236 TYR A CA 1
ATOM 1836 C C . TYR A 1 236 ? -10.398 11.131 10.541 1.00 96.50 236 TYR A C 1
ATOM 1838 O O . TYR A 1 236 ? -10.163 12.154 11.181 1.00 96.50 236 TYR A O 1
ATOM 1846 N N . LYS A 1 237 ? -11.342 10.262 10.901 1.00 95.06 237 LYS A N 1
ATOM 1847 C CA . LYS A 1 237 ? -12.113 10.354 12.137 1.00 95.06 237 LYS A CA 1
ATOM 1848 C C . LYS A 1 237 ? -11.374 9.612 13.261 1.00 95.06 237 LYS A C 1
ATOM 1850 O O . LYS A 1 237 ? -11.244 8.391 13.178 1.00 95.06 237 LYS A O 1
ATOM 1855 N N . PRO A 1 238 ? -10.837 10.298 14.283 1.00 92.19 238 PRO A N 1
ATOM 1856 C CA . PRO A 1 238 ? -10.168 9.633 15.401 1.00 92.19 238 PRO A CA 1
ATOM 1857 C C . PRO A 1 238 ? -11.162 8.828 16.253 1.00 92.19 238 PRO A C 1
ATOM 1859 O O . PRO A 1 238 ? -12.329 9.206 16.342 1.00 92.19 238 PRO A O 1
ATOM 1862 N N . ASP A 1 239 ? -10.693 7.744 16.885 1.00 91.94 239 ASP A N 1
ATOM 1863 C CA . ASP A 1 239 ? -11.484 6.839 17.745 1.00 91.94 239 ASP A CA 1
ATOM 1864 C C . ASP A 1 239 ? -12.729 6.217 17.084 1.00 91.94 239 ASP A C 1
ATOM 1866 O O . ASP A 1 239 ? -13.602 5.675 17.766 1.00 91.94 239 ASP A O 1
ATOM 1870 N N . ASP A 1 240 ? -12.828 6.263 15.757 1.00 95.38 240 ASP A N 1
ATOM 1871 C CA . ASP A 1 240 ? -13.952 5.704 15.014 1.00 95.38 240 ASP A CA 1
ATOM 1872 C C . ASP A 1 240 ? -13.485 4.983 13.746 1.00 95.38 240 ASP A C 1
ATOM 1874 O O . ASP A 1 240 ? -12.325 5.063 13.332 1.00 95.38 240 ASP A O 1
ATOM 1878 N N . TRP A 1 241 ? -14.391 4.226 13.140 1.00 96.69 241 TRP A N 1
ATOM 1879 C CA . TRP A 1 241 ? -14.132 3.485 11.920 1.00 96.69 241 TRP A CA 1
ATOM 1880 C C . TRP A 1 241 ? -14.052 4.404 10.702 1.00 96.69 241 TRP A C 1
ATOM 1882 O O . TRP A 1 241 ? -14.904 5.257 10.466 1.00 96.69 241 TRP A O 1
ATOM 1892 N N . ASN A 1 242 ? -13.015 4.162 9.911 1.00 97.56 242 ASN A N 1
ATOM 1893 C CA . ASN A 1 242 ? -12.675 4.844 8.677 1.00 97.56 242 ASN A CA 1
ATOM 1894 C C . ASN A 1 242 ? -12.536 3.785 7.581 1.00 97.56 242 ASN A C 1
ATOM 1896 O O . ASN A 1 242 ? -11.757 2.836 7.732 1.00 97.56 242 ASN A O 1
ATOM 1900 N N . LYS A 1 243 ? -13.286 3.936 6.488 1.00 96.44 243 LYS A N 1
ATOM 1901 C CA . LYS A 1 243 ? -13.115 3.153 5.265 1.00 96.44 243 LYS A CA 1
ATOM 1902 C C . LYS A 1 243 ? -12.347 4.005 4.256 1.00 96.44 243 LYS A C 1
ATOM 1904 O O . LYS A 1 243 ? -12.932 4.851 3.586 1.00 96.44 243 LYS A O 1
ATOM 1909 N N . LEU A 1 244 ? -11.047 3.761 4.149 1.00 97.69 244 LEU A N 1
ATOM 1910 C CA . LEU A 1 244 ? -10.182 4.416 3.177 1.00 97.69 244 LEU A CA 1
ATOM 1911 C C . LEU A 1 244 ? -10.178 3.632 1.864 1.00 97.69 244 LEU A C 1
ATOM 1913 O O . LEU A 1 244 ? -9.898 2.436 1.857 1.00 97.69 244 LEU A O 1
ATOM 1917 N N . GLU A 1 245 ? -10.445 4.329 0.769 1.00 95.31 245 GLU A N 1
ATOM 1918 C CA . GLU A 1 245 ? -10.329 3.858 -0.608 1.00 95.31 245 GLU A CA 1
ATOM 1919 C C . GLU A 1 245 ? -9.248 4.695 -1.296 1.00 95.31 245 GLU A C 1
ATOM 1921 O O . GLU A 1 245 ? -9.358 5.917 -1.337 1.00 95.31 245 GLU A O 1
ATOM 1926 N N . VAL A 1 246 ? -8.202 4.059 -1.821 1.00 94.19 246 VAL A N 1
ATOM 1927 C CA . VAL A 1 246 ? -7.127 4.712 -2.584 1.00 94.19 246 VAL A CA 1
ATOM 1928 C C . VAL A 1 246 ? -7.095 4.101 -3.972 1.00 94.19 246 VAL A C 1
ATOM 1930 O O . VAL A 1 246 ? -7.011 2.883 -4.092 1.00 94.19 246 VAL A O 1
ATOM 1933 N N . VAL A 1 247 ? -7.138 4.926 -5.012 1.00 91.00 247 VAL A N 1
ATOM 1934 C CA . VAL A 1 247 ? -7.141 4.482 -6.409 1.00 91.00 247 VAL A CA 1
ATOM 1935 C C . VAL A 1 247 ? -6.068 5.238 -7.172 1.00 91.00 247 VAL A C 1
ATOM 1937 O O . VAL A 1 247 ? -6.076 6.470 -7.210 1.00 91.00 247 VAL A O 1
ATOM 1940 N N . PHE A 1 248 ? -5.175 4.498 -7.821 1.00 87.88 248 PHE A N 1
ATOM 1941 C CA . PHE A 1 248 ? -4.260 5.038 -8.815 1.00 87.88 248 PHE A CA 1
ATOM 1942 C C . PHE A 1 248 ? -4.695 4.605 -10.210 1.00 87.88 248 PHE A C 1
ATOM 1944 O O . PHE A 1 248 ? -4.850 3.412 -10.484 1.00 87.88 248 PHE A O 1
ATOM 1951 N N . ASN A 1 249 ? -4.867 5.583 -11.094 1.00 84.69 249 ASN A N 1
ATOM 1952 C CA . ASN A 1 249 ? -5.120 5.379 -12.510 1.00 84.69 249 ASN A CA 1
ATOM 1953 C C . ASN A 1 249 ? -3.887 5.830 -13.305 1.00 84.69 249 ASN A C 1
ATOM 1955 O O . ASN A 1 249 ? -3.673 7.030 -13.476 1.00 84.69 249 ASN A O 1
ATOM 1959 N N . GLY A 1 250 ? -3.105 4.867 -13.797 1.00 78.25 250 GLY A N 1
ATOM 1960 C CA . GLY A 1 250 ? -1.884 5.118 -14.562 1.00 78.25 250 GLY A CA 1
ATOM 1961 C C . GLY A 1 250 ? -2.125 5.663 -15.969 1.00 78.25 250 GLY A C 1
ATOM 1962 O O . GLY A 1 250 ? -1.282 6.380 -16.485 1.00 78.25 250 GLY A O 1
ATOM 1963 N N . GLU A 1 251 ? -3.291 5.428 -16.580 1.00 79.94 251 GLU A N 1
ATOM 1964 C CA . GLU A 1 251 ? -3.635 6.067 -17.864 1.00 79.94 251 GLU A CA 1
ATOM 1965 C C . GLU A 1 251 ? -3.858 7.575 -17.699 1.00 79.94 251 GLU A C 1
ATOM 1967 O O . GLU A 1 251 ? -3.564 8.364 -18.594 1.00 79.94 251 GLU A O 1
ATOM 1972 N N . LYS A 1 252 ? -4.388 7.977 -16.538 1.00 83.44 252 LYS A N 1
ATOM 1973 C CA . LYS A 1 252 ? -4.649 9.378 -16.190 1.00 83.44 252 LYS A CA 1
ATOM 1974 C C . LYS A 1 252 ? -3.538 10.012 -15.356 1.00 83.44 252 LYS A C 1
ATOM 1976 O O . LYS A 1 252 ? -3.649 11.196 -15.051 1.00 83.44 252 LYS A O 1
ATOM 1981 N N . ASN A 1 253 ? -2.515 9.247 -14.961 1.00 85.12 253 ASN A N 1
ATOM 1982 C CA . ASN A 1 253 ? -1.480 9.683 -14.019 1.00 85.12 253 ASN A CA 1
ATOM 1983 C C . ASN A 1 253 ? -2.076 10.343 -12.763 1.00 85.12 253 ASN A C 1
ATOM 1985 O O . ASN A 1 253 ? -1.610 11.383 -12.297 1.00 85.12 253 ASN A O 1
ATOM 1989 N N . LEU A 1 254 ? -3.159 9.762 -12.239 1.00 88.19 254 LEU A N 1
ATOM 1990 C CA . LEU A 1 254 ? -3.967 10.368 -11.185 1.00 88.19 254 LEU A CA 1
ATOM 1991 C C . LEU A 1 254 ? -4.098 9.421 -9.999 1.00 88.19 254 LEU A C 1
ATOM 1993 O O . LEU A 1 254 ? -4.612 8.307 -10.128 1.00 88.19 254 LEU A O 1
ATOM 1997 N N . LEU A 1 255 ? -3.670 9.901 -8.837 1.00 91.06 255 LEU A N 1
ATOM 1998 C CA . LEU A 1 255 ? -3.907 9.263 -7.554 1.00 91.06 255 LEU A CA 1
ATOM 1999 C C . LEU A 1 255 ? -5.080 9.965 -6.871 1.00 91.06 255 LEU A C 1
ATOM 2001 O O . LEU A 1 255 ? -5.095 11.187 -6.741 1.00 91.06 255 LEU A O 1
ATOM 2005 N N . THR A 1 256 ? -6.057 9.187 -6.428 1.00 94.12 256 THR A N 1
ATOM 2006 C CA . THR A 1 256 ? -7.236 9.670 -5.705 1.00 94.12 256 THR A CA 1
ATOM 2007 C C . THR A 1 256 ? -7.419 8.864 -4.431 1.00 94.12 256 THR A C 1
ATOM 2009 O O . THR A 1 256 ? -7.055 7.686 -4.374 1.00 94.12 256 THR A O 1
ATOM 2012 N N . ALA A 1 257 ? -7.981 9.486 -3.404 1.00 96.44 257 ALA A N 1
ATOM 2013 C CA . ALA A 1 257 ? -8.397 8.784 -2.207 1.00 96.44 257 ALA A CA 1
ATOM 2014 C C . ALA A 1 257 ? -9.668 9.384 -1.617 1.00 96.44 257 ALA A C 1
ATOM 2016 O O . ALA A 1 257 ? -9.917 10.585 -1.719 1.00 96.44 257 ALA A O 1
ATOM 2017 N N . ARG A 1 258 ? -10.458 8.529 -0.971 1.00 95.81 258 ARG A N 1
ATOM 2018 C CA . ARG A 1 258 ? -11.659 8.900 -0.221 1.00 95.81 258 ARG A CA 1
ATOM 2019 C C . ARG A 1 258 ? -11.677 8.151 1.094 1.00 95.81 258 ARG A C 1
ATOM 2021 O O . ARG A 1 258 ? -11.391 6.959 1.141 1.00 95.81 258 ARG A O 1
ATOM 2028 N N . ASN A 1 259 ? -12.026 8.851 2.157 1.00 97.56 259 ASN A N 1
ATOM 2029 C CA . ASN A 1 259 ? -12.223 8.272 3.465 1.00 97.56 259 ASN A CA 1
ATOM 2030 C C . ASN A 1 259 ? -13.697 8.404 3.827 1.00 97.56 259 ASN A C 1
ATOM 2032 O O . ASN A 1 259 ? -14.245 9.505 3.810 1.00 97.56 259 ASN A O 1
ATOM 2036 N N . LEU A 1 260 ? -14.330 7.278 4.127 1.00 95.25 260 LEU A N 1
ATOM 2037 C CA . LEU A 1 260 ? -15.762 7.180 4.367 1.00 95.25 260 LEU A CA 1
ATOM 2038 C C . LEU A 1 260 ? -16.034 6.709 5.796 1.00 95.25 260 LEU A C 1
ATOM 2040 O O . LEU A 1 260 ? -15.247 5.958 6.378 1.00 95.25 260 LEU A O 1
ATOM 2044 N N . ASP A 1 261 ? -17.178 7.097 6.346 1.00 93.81 261 ASP A N 1
ATOM 2045 C CA . ASP A 1 261 ? -17.728 6.436 7.527 1.00 93.81 261 ASP A CA 1
ATOM 2046 C C . ASP A 1 261 ? -18.405 5.099 7.156 1.00 93.81 261 ASP A C 1
ATOM 2048 O O . ASP A 1 261 ? -18.539 4.733 5.984 1.00 93.81 261 ASP A O 1
ATOM 2052 N N . LEU A 1 262 ? -18.855 4.342 8.160 1.00 91.12 262 LEU A N 1
ATOM 2053 C CA . LEU A 1 262 ? -19.504 3.041 7.939 1.00 91.12 262 LEU A CA 1
ATOM 2054 C C . LEU A 1 262 ? -20.857 3.124 7.209 1.00 91.12 262 LEU A C 1
ATOM 2056 O O . LEU A 1 262 ? -21.315 2.111 6.678 1.00 91.12 262 LEU A O 1
ATOM 2060 N N . SER A 1 263 ? -21.494 4.299 7.172 1.00 89.50 263 SER A N 1
ATOM 2061 C CA . SER A 1 263 ? -22.722 4.542 6.403 1.00 89.50 263 SER A CA 1
ATOM 2062 C C . SER A 1 263 ? -22.445 4.859 4.928 1.00 89.50 263 SER A C 1
ATOM 2064 O O . SER A 1 263 ? -23.362 4.823 4.109 1.00 89.50 263 SER A O 1
ATOM 2066 N N . GLY A 1 264 ? -21.178 5.103 4.573 1.00 87.38 264 GLY A N 1
ATOM 2067 C CA . GLY A 1 264 ? -20.749 5.528 3.243 1.00 87.38 264 GLY A CA 1
ATOM 2068 C C . GLY A 1 264 ? -20.687 7.047 3.071 1.00 87.38 264 GLY A C 1
ATOM 2069 O O . GLY A 1 264 ? -20.449 7.509 1.958 1.00 87.38 264 GLY A O 1
ATOM 2070 N N . GLY A 1 265 ? -20.886 7.822 4.142 1.00 90.19 265 GLY A N 1
ATOM 2071 C CA . GLY A 1 265 ? -20.704 9.271 4.127 1.00 90.19 265 GLY A CA 1
ATOM 2072 C C . GLY A 1 265 ? -19.232 9.635 3.942 1.00 90.19 265 GLY A C 1
ATOM 2073 O O . GLY A 1 265 ? -18.363 9.048 4.587 1.00 90.19 265 GLY A O 1
ATOM 2074 N N . VAL A 1 266 ? -18.941 10.595 3.061 1.00 94.75 266 VAL A N 1
ATOM 2075 C CA . VAL A 1 266 ? -17.571 11.069 2.820 1.00 94.75 266 VAL A CA 1
ATOM 2076 C C . VAL A 1 266 ? -17.104 11.901 4.014 1.00 94.75 266 VAL A C 1
ATOM 2078 O O . VAL A 1 266 ? -17.671 12.949 4.310 1.00 94.75 266 VAL A O 1
ATOM 2081 N N . ILE A 1 267 ? -16.056 11.434 4.694 1.00 95.94 267 ILE A N 1
ATOM 2082 C CA . ILE A 1 267 ? -15.351 12.181 5.744 1.00 95.94 267 ILE A CA 1
ATOM 2083 C C . ILE A 1 267 ? -14.396 13.180 5.092 1.00 95.94 267 ILE A C 1
ATOM 2085 O O . ILE A 1 267 ? -14.317 14.337 5.503 1.00 95.94 267 ILE A O 1
ATOM 2089 N N . SER A 1 268 ? -13.639 12.718 4.098 1.00 97.62 268 SER A N 1
ATOM 2090 C CA . SER A 1 268 ? -12.729 13.542 3.309 1.00 97.62 268 SER A CA 1
ATOM 2091 C C . SER A 1 268 ? -12.341 12.842 2.009 1.00 97.62 268 SER A C 1
ATOM 2093 O O . SER A 1 268 ? -12.470 11.622 1.880 1.00 97.62 268 SER A O 1
ATOM 2095 N N . ASP A 1 269 ? -11.822 13.611 1.063 1.00 96.12 269 ASP A N 1
ATOM 2096 C CA . ASP A 1 269 ? -11.229 13.128 -0.176 1.00 96.12 269 ASP A CA 1
ATOM 2097 C C . ASP A 1 269 ? -9.981 13.950 -0.525 1.00 96.12 269 ASP A C 1
ATOM 2099 O O . ASP A 1 269 ? -9.727 15.010 0.053 1.00 96.12 269 ASP A O 1
ATOM 2103 N N . ALA A 1 270 ? -9.149 13.401 -1.404 1.00 95.69 270 ALA A N 1
ATOM 2104 C CA . ALA A 1 270 ? -7.998 14.089 -1.963 1.00 95.69 270 ALA A CA 1
ATOM 2105 C C . ALA A 1 270 ? -7.620 13.489 -3.320 1.00 95.69 270 ALA A C 1
ATOM 2107 O O . ALA A 1 270 ? -7.914 12.329 -3.622 1.00 95.69 270 ALA A O 1
ATOM 2108 N N . SER A 1 271 ? -6.926 14.278 -4.137 1.00 94.56 271 SER A N 1
ATOM 2109 C CA . SER A 1 271 ? -6.308 13.792 -5.367 1.00 94.56 271 SER A CA 1
ATOM 2110 C C . SER A 1 271 ? -5.006 14.526 -5.659 1.00 94.56 271 SER A C 1
ATOM 2112 O O . SER A 1 271 ? -4.801 15.656 -5.214 1.00 94.56 271 SER A O 1
ATOM 2114 N N . THR A 1 272 ? -4.111 13.871 -6.392 1.00 93.50 272 THR A N 1
ATOM 2115 C CA . THR A 1 272 ? -2.858 14.465 -6.856 1.00 93.50 272 THR A CA 1
ATOM 2116 C C . THR A 1 272 ? -2.393 13.803 -8.151 1.00 93.50 272 THR A C 1
ATOM 2118 O O . THR A 1 272 ? -2.623 12.611 -8.375 1.00 93.50 272 THR A O 1
ATOM 2121 N N . ALA A 1 273 ? -1.753 14.584 -9.020 1.00 89.50 273 ALA A N 1
ATOM 2122 C CA . ALA A 1 273 ? -1.142 14.068 -10.238 1.00 89.50 273 ALA A CA 1
ATOM 2123 C C . ALA A 1 273 ? 0.187 13.373 -9.904 1.00 89.50 273 ALA A C 1
ATOM 2125 O O . ALA A 1 273 ? 0.999 13.900 -9.142 1.00 89.50 273 ALA A O 1
ATOM 2126 N N . VAL A 1 274 ? 0.414 12.201 -10.492 1.00 84.38 274 VAL A N 1
ATOM 2127 C CA . VAL A 1 274 ? 1.606 11.369 -10.288 1.00 84.38 274 VAL A CA 1
ATOM 2128 C C . VAL A 1 274 ? 2.192 11.051 -11.656 1.00 84.38 274 VAL A C 1
ATOM 2130 O O . VAL A 1 274 ? 1.650 10.229 -12.385 1.00 84.38 274 VAL A O 1
ATOM 2133 N N . ASN A 1 275 ? 3.290 11.718 -12.011 1.00 72.06 275 ASN A N 1
ATOM 2134 C CA . ASN A 1 275 ? 3.838 11.644 -13.369 1.00 72.06 275 ASN A CA 1
ATOM 2135 C C . ASN A 1 275 ? 4.733 10.422 -13.594 1.00 72.06 275 ASN A C 1
ATOM 2137 O O . ASN A 1 275 ? 4.799 9.932 -14.712 1.00 72.06 275 ASN A O 1
ATOM 2141 N N . ASN A 1 276 ? 5.419 9.947 -12.552 1.00 66.50 276 ASN A N 1
ATOM 2142 C CA . ASN A 1 276 ? 6.285 8.771 -12.589 1.00 66.50 276 ASN A CA 1
ATOM 2143 C C . ASN A 1 276 ? 6.154 8.022 -11.262 1.00 66.50 276 ASN A C 1
ATOM 2145 O O . ASN A 1 276 ? 6.195 8.651 -10.209 1.00 66.50 276 ASN A O 1
ATOM 2149 N N . PHE A 1 277 ? 6.037 6.694 -11.294 1.00 65.56 277 PHE A N 1
ATOM 2150 C CA . PHE A 1 277 ? 5.932 5.858 -10.095 1.00 65.56 277 PHE A CA 1
ATOM 2151 C C . PHE A 1 277 ? 7.006 4.765 -10.088 1.00 65.56 277 PHE A C 1
ATOM 2153 O O . PHE A 1 277 ? 7.201 4.063 -11.087 1.00 65.56 277 PHE A O 1
ATOM 2160 N N . LEU A 1 278 ? 7.716 4.641 -8.963 1.00 60.06 278 LEU A N 1
ATOM 2161 C CA . LEU A 1 278 ? 8.757 3.638 -8.745 1.00 60.06 278 LEU A CA 1
ATOM 2162 C C . LEU A 1 278 ? 8.239 2.198 -8.877 1.00 60.06 278 LEU A C 1
ATOM 2164 O O . LEU A 1 278 ? 7.219 1.827 -8.307 1.00 60.06 278 LEU A O 1
ATOM 2168 N N . GLU A 1 279 ? 9.015 1.371 -9.579 1.00 53.38 279 GLU A N 1
ATOM 2169 C CA . GLU A 1 279 ? 8.763 -0.064 -9.806 1.00 53.38 279 GLU A CA 1
ATOM 2170 C C . GLU A 1 279 ? 9.133 -0.956 -8.614 1.00 53.38 279 GLU A C 1
ATOM 2172 O O . GLU A 1 279 ? 8.704 -2.105 -8.522 1.00 53.38 279 GLU A O 1
ATOM 2177 N N . ASN A 1 280 ? 9.940 -0.438 -7.689 1.00 47.47 280 ASN A N 1
ATOM 2178 C CA . ASN A 1 280 ? 10.634 -1.271 -6.719 1.00 47.47 280 ASN A CA 1
ATOM 2179 C C . ASN A 1 280 ? 9.886 -1.308 -5.384 1.00 47.47 280 ASN A C 1
ATOM 2181 O O . ASN A 1 280 ? 10.101 -0.480 -4.501 1.00 47.47 280 ASN A O 1
ATOM 2185 N N . GLY A 1 281 ? 9.015 -2.303 -5.228 1.00 53.69 281 GLY A N 1
ATOM 2186 C CA . GLY A 1 281 ? 8.268 -2.555 -3.997 1.00 53.69 281 GLY A CA 1
ATOM 2187 C C . GLY A 1 281 ? 8.009 -4.041 -3.806 1.00 53.69 281 GLY A C 1
ATOM 2188 O O . GLY A 1 281 ? 6.905 -4.516 -4.039 1.00 53.69 281 GLY A O 1
ATOM 2189 N N . LEU A 1 282 ? 9.057 -4.754 -3.388 1.00 60.22 282 LEU A N 1
ATOM 2190 C CA . LEU A 1 282 ? 9.127 -6.212 -3.329 1.00 60.22 282 LEU A CA 1
ATOM 2191 C C . LEU A 1 282 ? 8.206 -6.838 -2.271 1.00 60.22 282 LEU A C 1
ATOM 2193 O O . LEU A 1 282 ? 7.933 -8.020 -2.398 1.00 60.22 282 LEU A O 1
ATOM 2197 N N . ASP A 1 283 ? 7.682 -6.083 -1.296 1.00 72.75 283 ASP A N 1
ATOM 2198 C CA . ASP A 1 283 ? 6.850 -6.592 -0.198 1.00 72.75 283 ASP A CA 1
ATOM 2199 C C . ASP A 1 283 ? 5.843 -5.539 0.304 1.00 72.75 283 ASP A C 1
ATOM 2201 O O . ASP A 1 283 ? 6.083 -4.338 0.189 1.00 72.75 283 ASP A O 1
ATOM 2205 N N . LEU A 1 284 ? 4.747 -5.977 0.930 1.00 80.94 284 LEU A N 1
ATOM 2206 C CA . LEU A 1 284 ? 3.727 -5.122 1.540 1.00 80.94 284 LEU A CA 1
ATOM 2207 C C . LEU A 1 284 ? 3.739 -5.281 3.068 1.00 80.94 284 LEU A C 1
ATOM 2209 O O . LEU A 1 284 ? 3.760 -6.390 3.601 1.00 80.94 284 LEU A O 1
ATOM 2213 N N . ARG A 1 285 ? 3.715 -4.168 3.798 1.00 86.44 285 ARG A N 1
ATOM 2214 C CA . ARG A 1 285 ? 3.688 -4.118 5.265 1.00 86.44 285 ARG A CA 1
ATOM 2215 C C . ARG A 1 285 ? 2.407 -3.468 5.746 1.00 86.44 285 ARG A C 1
ATOM 2217 O O . ARG A 1 285 ? 2.058 -2.389 5.273 1.00 86.44 285 ARG A O 1
ATOM 2224 N N . VAL A 1 286 ? 1.755 -4.079 6.731 1.00 90.00 286 VAL A N 1
ATOM 2225 C CA . VAL A 1 286 ? 0.542 -3.534 7.359 1.00 90.00 286 VAL A CA 1
ATOM 2226 C C . VAL A 1 286 ? 0.807 -3.239 8.823 1.00 90.00 286 VAL A C 1
ATOM 2228 O O . VAL A 1 286 ? 1.315 -4.090 9.559 1.00 90.00 286 VAL A O 1
ATOM 2231 N N . GLY A 1 287 ? 0.463 -2.024 9.236 1.00 91.12 287 GLY A N 1
ATOM 2232 C CA . GLY A 1 287 ? 0.619 -1.566 10.611 1.00 91.12 287 GLY A CA 1
ATOM 2233 C C . GLY A 1 287 ? 2.035 -1.120 10.987 1.00 91.12 287 GLY A C 1
ATOM 2234 O O . GLY A 1 287 ? 2.251 -0.746 12.139 1.00 91.12 287 GLY A O 1
ATOM 2235 N N . TRP A 1 288 ? 3.013 -1.165 10.068 1.00 88.69 288 TRP A N 1
ATOM 2236 C CA . TRP A 1 288 ? 4.399 -0.809 10.388 1.00 88.69 288 TRP A CA 1
ATOM 2237 C C . TRP A 1 288 ? 5.290 -0.466 9.184 1.00 88.69 288 TRP A C 1
ATOM 2239 O O . TRP A 1 288 ? 5.122 -0.988 8.083 1.00 88.69 288 TRP A O 1
ATOM 2249 N N . CYS A 1 289 ? 6.312 0.348 9.448 1.00 85.44 289 CYS A N 1
ATOM 2250 C CA . CYS A 1 289 ? 7.573 0.397 8.705 1.00 85.44 289 CYS A CA 1
ATOM 2251 C C . CYS A 1 289 ? 8.683 0.772 9.691 1.00 85.44 289 CYS A C 1
ATOM 2253 O O . CYS A 1 289 ? 8.522 1.677 10.520 1.00 85.44 289 CYS A O 1
ATOM 2255 N N . SER A 1 290 ? 9.798 0.047 9.628 1.00 78.00 290 SER A N 1
ATOM 2256 C CA . SER A 1 290 ? 10.899 0.224 10.571 1.00 78.00 290 SER A CA 1
ATOM 2257 C C . SER A 1 290 ? 11.436 1.656 10.541 1.00 78.00 290 SER A C 1
ATOM 2259 O O . SER A 1 290 ? 11.549 2.266 9.483 1.00 78.00 290 SER A O 1
ATOM 2261 N N . ASN A 1 291 ? 11.746 2.212 11.714 1.00 77.81 291 ASN A N 1
ATOM 2262 C CA . ASN A 1 291 ? 12.216 3.592 11.902 1.00 77.81 291 ASN A CA 1
ATOM 2263 C C . ASN A 1 291 ? 11.272 4.718 11.424 1.00 77.81 291 ASN A C 1
ATOM 2265 O O . ASN A 1 291 ? 11.632 5.884 11.583 1.00 77.81 291 ASN A O 1
ATOM 2269 N N . LYS A 1 292 ? 10.077 4.408 10.900 1.00 85.75 292 LYS A N 1
ATOM 2270 C CA . LYS A 1 292 ? 9.038 5.399 10.572 1.00 85.75 292 LYS A CA 1
ATOM 2271 C C . LYS A 1 292 ? 7.931 5.431 11.615 1.00 85.75 292 LYS A C 1
ATOM 2273 O O . LYS A 1 292 ? 7.674 6.470 12.219 1.00 85.75 292 LYS A O 1
ATOM 2278 N N . GLY A 1 293 ? 7.315 4.284 11.880 1.00 89.19 293 GLY A N 1
ATOM 2279 C CA . GLY A 1 293 ? 6.262 4.210 12.880 1.00 89.19 293 GLY A CA 1
ATOM 2280 C C . GLY A 1 293 ? 5.449 2.931 12.843 1.00 89.19 293 GLY A C 1
ATOM 2281 O O . GLY A 1 293 ? 5.516 2.141 11.900 1.00 89.19 293 GLY A O 1
ATOM 2282 N N . TYR A 1 294 ? 4.662 2.765 13.899 1.00 91.38 294 TYR A N 1
ATOM 2283 C CA . TYR A 1 294 ? 3.779 1.628 14.108 1.00 91.38 294 TYR A CA 1
ATOM 2284 C C . TYR A 1 294 ? 2.360 2.126 14.341 1.00 91.38 294 TYR A C 1
ATOM 2286 O O . TYR A 1 294 ? 2.149 3.157 14.986 1.00 91.38 294 TYR A O 1
ATOM 2294 N N . PHE A 1 295 ? 1.395 1.387 13.815 1.00 94.25 295 PHE A N 1
ATOM 2295 C CA . PHE A 1 295 ? -0.014 1.657 14.020 1.00 94.25 295 PHE A CA 1
ATOM 2296 C C . PHE A 1 295 ? -0.491 1.106 15.361 1.00 94.25 295 PHE A C 1
ATOM 2298 O O . PHE A 1 295 ? -0.202 -0.034 15.726 1.00 94.25 295 PHE A O 1
ATOM 2305 N N . VAL A 1 296 ? -1.256 1.922 16.083 1.00 94.44 296 VAL A N 1
ATOM 2306 C CA . VAL A 1 296 ? -1.969 1.517 17.292 1.00 94.44 296 VAL A CA 1
ATOM 2307 C C . VAL A 1 296 ? -3.456 1.747 17.072 1.00 94.44 296 VAL A C 1
ATOM 2309 O O . VAL A 1 296 ? -3.915 2.874 16.899 1.00 94.44 296 VAL A O 1
ATOM 2312 N N . GLY A 1 297 ? -4.225 0.665 17.089 1.00 94.81 297 GLY A N 1
ATOM 2313 C CA . GLY A 1 297 ? -5.640 0.727 16.763 1.00 94.81 297 GLY A CA 1
ATOM 2314 C C . GLY A 1 297 ? -6.189 -0.625 16.352 1.00 94.81 297 GLY A C 1
ATOM 2315 O O . GLY A 1 297 ? -5.723 -1.680 16.790 1.00 94.81 297 GLY A O 1
ATOM 2316 N N . LYS A 1 298 ? -7.229 -0.596 15.533 1.00 94.19 298 LYS A N 1
ATOM 2317 C CA . LYS A 1 298 ? -7.917 -1.774 15.018 1.00 94.19 298 LYS A CA 1
ATOM 2318 C C . LYS A 1 298 ? -7.967 -1.713 13.500 1.00 94.19 298 LYS A C 1
ATOM 2320 O O . LYS A 1 298 ? -8.099 -0.635 12.925 1.00 94.19 298 LYS A O 1
ATOM 2325 N N . MET A 1 299 ? -7.902 -2.872 12.863 1.00 93.81 299 MET A N 1
ATOM 2326 C CA . MET A 1 299 ? -8.206 -3.032 11.445 1.00 93.81 299 MET A CA 1
ATOM 2327 C C . MET A 1 299 ? -9.145 -4.217 11.276 1.00 93.81 299 MET A C 1
ATOM 2329 O O . MET A 1 299 ? -9.092 -5.178 12.040 1.00 93.81 299 MET A O 1
ATOM 2333 N N . ALA A 1 300 ? -10.020 -4.136 10.285 1.00 91.06 300 ALA A N 1
ATOM 2334 C CA . ALA A 1 300 ? -10.983 -5.187 9.973 1.00 91.06 300 ALA A CA 1
ATOM 2335 C C . ALA A 1 300 ? -10.843 -5.702 8.536 1.00 91.06 300 ALA A C 1
ATOM 2337 O O . ALA A 1 300 ? -11.271 -6.813 8.230 1.00 91.06 300 ALA A O 1
ATOM 2338 N N . MET A 1 301 ? -10.217 -4.911 7.663 1.00 89.75 301 MET A N 1
ATOM 2339 C CA . MET A 1 301 ? -10.001 -5.263 6.268 1.00 89.75 301 MET A CA 1
ATOM 2340 C C . MET A 1 301 ? -8.805 -4.492 5.717 1.00 89.75 301 MET A C 1
ATOM 2342 O O . MET A 1 301 ? -8.719 -3.280 5.913 1.00 89.75 301 MET A O 1
ATOM 2346 N N . VAL A 1 302 ? -7.930 -5.183 4.991 1.00 90.44 302 VAL A N 1
ATOM 2347 C CA . VAL A 1 302 ? -6.985 -4.570 4.050 1.00 90.44 302 VAL A CA 1
ATOM 2348 C C . VAL A 1 302 ? -7.106 -5.336 2.746 1.00 90.44 302 VAL A C 1
ATOM 2350 O O . VAL A 1 302 ? -6.890 -6.544 2.732 1.00 90.44 302 VAL A O 1
ATOM 2353 N N . ARG A 1 303 ? -7.478 -4.660 1.665 1.00 86.12 303 ARG A N 1
ATOM 2354 C CA . ARG A 1 303 ? -7.540 -5.254 0.333 1.00 86.12 303 ARG A CA 1
ATOM 2355 C C . ARG A 1 303 ? -6.746 -4.424 -0.646 1.00 86.12 303 ARG A C 1
ATOM 2357 O O . ARG A 1 303 ? -6.824 -3.201 -0.597 1.00 86.12 303 ARG A O 1
ATOM 2364 N N . THR A 1 304 ? -6.072 -5.091 -1.567 1.00 84.94 304 THR A N 1
ATOM 2365 C CA . THR A 1 304 ? -5.438 -4.425 -2.698 1.00 84.94 304 THR A CA 1
ATOM 2366 C C . THR A 1 304 ? -5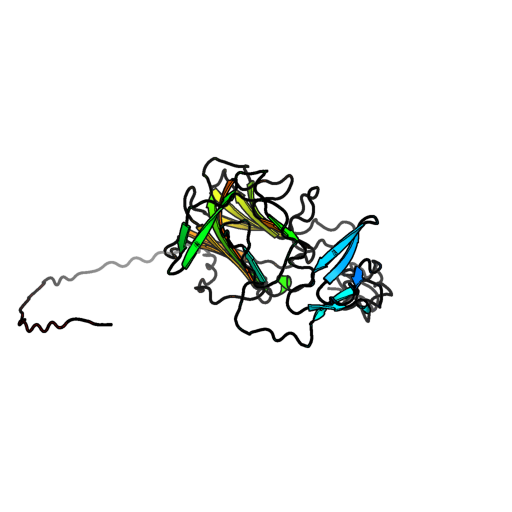.757 -5.168 -3.985 1.00 84.94 304 THR A C 1
ATOM 2368 O O . THR A 1 304 ? -5.780 -6.397 -4.006 1.00 84.94 304 THR A O 1
ATOM 2371 N N . TYR A 1 305 ? -6.014 -4.409 -5.042 1.00 83.06 305 TYR A N 1
ATOM 2372 C CA . TYR A 1 305 ? -6.459 -4.865 -6.351 1.00 83.06 305 TYR A CA 1
ATOM 2373 C C . TYR A 1 305 ? -5.559 -4.254 -7.429 1.00 83.06 305 TYR A C 1
ATOM 2375 O O . TYR A 1 305 ? -5.199 -3.080 -7.344 1.00 83.06 305 TYR A O 1
ATOM 2383 N N . LEU A 1 306 ? -5.286 -5.003 -8.491 1.00 78.81 306 LEU A N 1
ATOM 2384 C CA . LEU A 1 306 ? -4.665 -4.545 -9.741 1.00 78.81 306 LEU A CA 1
ATOM 2385 C C . LEU A 1 306 ? -5.724 -4.155 -10.791 1.00 78.81 306 LEU A C 1
ATOM 2387 O O . LEU A 1 306 ? -5.499 -4.177 -12.002 1.00 78.81 306 LEU A O 1
ATOM 2391 N N . CYS A 1 307 ? -6.927 -3.844 -10.318 1.00 76.38 307 CYS A N 1
ATOM 2392 C CA . CYS A 1 307 ? -8.084 -3.397 -11.078 1.00 76.38 307 CYS A CA 1
ATOM 2393 C C . CYS A 1 307 ? -8.888 -2.410 -10.227 1.00 76.38 307 CYS A C 1
ATOM 2395 O O . CYS A 1 307 ? -8.613 -2.238 -9.041 1.00 76.38 307 CYS A O 1
ATOM 2397 N N . GLU A 1 308 ? -9.875 -1.753 -10.832 1.00 74.38 308 GLU A N 1
ATOM 2398 C CA . GLU A 1 308 ? -10.844 -0.958 -10.075 1.00 74.38 308 GLU A CA 1
ATOM 2399 C C . GLU A 1 308 ? -12.051 -1.847 -9.782 1.00 74.38 308 GLU A C 1
ATOM 2401 O O . GLU A 1 308 ? -12.723 -2.283 -10.727 1.00 74.38 308 GLU A O 1
ATOM 2406 N N . PRO A 1 309 ? -12.323 -2.167 -8.508 1.00 70.12 309 PRO A N 1
ATOM 2407 C CA . PRO A 1 309 ? -13.592 -2.771 -8.158 1.00 70.12 309 PRO A CA 1
ATOM 2408 C C . PRO A 1 309 ? -14.710 -1.789 -8.516 1.00 70.12 309 PRO A C 1
ATOM 2410 O O . PRO A 1 309 ? -14.467 -0.597 -8.691 1.00 70.12 309 PRO A O 1
ATOM 2413 N N . GLN A 1 310 ? -15.953 -2.264 -8.597 1.00 64.62 310 GLN A N 1
ATOM 2414 C CA . GLN A 1 310 ? -17.127 -1.384 -8.638 1.00 64.62 310 GLN A CA 1
ATOM 2415 C C . GLN A 1 310 ? -17.263 -0.680 -7.273 1.00 64.62 310 GLN A C 1
ATOM 2417 O O . GLN A 1 310 ? -18.111 -1.016 -6.448 1.00 64.62 310 GLN A O 1
ATOM 2422 N N . LEU A 1 311 ? -16.337 0.231 -6.990 1.00 60.88 311 LEU A N 1
ATOM 2423 C CA . LEU A 1 311 ? -16.401 1.182 -5.901 1.00 60.88 311 LEU A CA 1
ATOM 2424 C C . LEU A 1 311 ? -17.503 2.176 -6.257 1.00 60.88 311 LEU A C 1
ATOM 2426 O O . LEU A 1 311 ? -17.782 2.415 -7.429 1.00 60.88 311 LEU A O 1
ATOM 2430 N N . SER A 1 312 ? -18.161 2.753 -5.260 1.00 49.38 312 SER A N 1
ATOM 2431 C CA . SER A 1 312 ? -19.135 3.822 -5.483 1.00 49.38 312 SER A CA 1
ATOM 2432 C C . SER A 1 312 ? -18.410 5.090 -5.953 1.00 49.38 312 SER A C 1
ATOM 2434 O O . SER A 1 312 ? -18.177 5.988 -5.153 1.00 49.38 312 SER A O 1
ATOM 2436 N N . VAL A 1 313 ? -17.935 5.123 -7.196 1.00 39.38 313 VAL A N 1
ATOM 2437 C CA . VAL A 1 313 ? -17.321 6.267 -7.896 1.00 39.38 313 VAL A CA 1
ATOM 2438 C C . VAL A 1 313 ? -18.487 7.101 -8.440 1.00 39.38 313 VAL A C 1
ATOM 2440 O O . VAL A 1 313 ? -19.434 6.527 -8.959 1.00 39.38 313 VAL A O 1
ATOM 2443 N N . ASP A 1 314 ? -18.612 8.377 -8.074 1.00 31.52 314 ASP A N 1
ATOM 2444 C CA . ASP A 1 314 ? -18.093 9.483 -8.886 1.00 31.52 314 ASP A CA 1
ATOM 2445 C C . ASP A 1 314 ? -17.627 10.667 -8.019 1.00 31.52 314 ASP A C 1
ATOM 2447 O O . ASP A 1 314 ? -18.383 11.173 -7.191 1.00 31.52 314 ASP A O 1
ATOM 2451 N N . VAL A 1 315 ? -16.396 11.147 -8.230 1.00 38.53 315 VAL A N 1
ATOM 2452 C CA . VAL A 1 315 ? -15.976 12.506 -7.845 1.00 38.53 315 VAL A CA 1
ATOM 2453 C C . VAL A 1 315 ? -15.197 13.087 -9.024 1.00 38.53 315 VAL A C 1
ATOM 2455 O O . VAL A 1 315 ? -14.110 12.613 -9.356 1.00 38.53 315 VAL A O 1
ATOM 2458 N N . GLU A 1 316 ? -15.778 14.086 -9.690 1.00 32.41 316 GLU A N 1
ATOM 2459 C CA . GLU A 1 316 ? -15.051 14.953 -10.621 1.00 32.41 316 GLU A CA 1
ATOM 2460 C C . GLU A 1 316 ? -13.991 15.764 -9.858 1.00 32.41 316 GLU A C 1
ATOM 2462 O O . GLU A 1 316 ? -14.228 16.160 -8.714 1.00 32.41 316 GLU A O 1
ATOM 2467 N N . PRO A 1 317 ? -12.823 16.041 -10.465 1.00 32.81 317 PRO A N 1
ATOM 2468 C CA . PRO A 1 317 ? -11.799 16.852 -9.824 1.00 32.81 317 PRO A CA 1
ATOM 2469 C C . PRO A 1 317 ? -12.364 18.234 -9.484 1.00 32.81 317 PRO A C 1
ATOM 2471 O O . PRO A 1 317 ? -12.917 18.918 -10.347 1.00 32.81 317 PRO A O 1
ATOM 2474 N N . ALA A 1 318 ? -12.206 18.652 -8.226 1.00 34.59 318 ALA A N 1
ATOM 2475 C CA . ALA A 1 318 ? -12.566 19.990 -7.784 1.00 34.59 318 ALA A CA 1
ATOM 2476 C C . ALA A 1 318 ? -11.842 21.022 -8.662 1.00 34.59 318 ALA A C 1
ATOM 2478 O O . ALA A 1 318 ? -10.616 21.149 -8.624 1.00 34.59 318 ALA A O 1
ATOM 2479 N N . ALA A 1 319 ? -12.607 21.738 -9.488 1.00 31.42 319 ALA A N 1
ATOM 2480 C CA . ALA A 1 319 ? -12.080 22.807 -10.315 1.00 31.42 319 ALA A CA 1
ATOM 2481 C C . ALA A 1 319 ? -11.435 23.866 -9.413 1.00 31.42 319 ALA A C 1
ATOM 2483 O O . ALA A 1 319 ? -12.069 24.390 -8.495 1.00 31.42 319 ALA A O 1
ATOM 2484 N N . ALA A 1 320 ? -10.172 24.190 -9.689 1.00 29.84 320 ALA A N 1
ATOM 2485 C CA . ALA A 1 320 ? -9.495 25.319 -9.076 1.00 29.84 320 ALA A CA 1
ATOM 2486 C C . ALA A 1 320 ? -10.320 26.587 -9.340 1.00 29.84 320 ALA A C 1
ATOM 2488 O O . ALA A 1 320 ? -10.422 27.051 -10.477 1.00 29.84 320 ALA A O 1
ATOM 2489 N N . SER A 1 321 ? -10.934 27.145 -8.296 1.00 29.36 321 SER A N 1
ATOM 2490 C CA . SER A 1 321 ? -11.646 28.412 -8.393 1.00 29.36 321 SER A CA 1
ATOM 2491 C C . SER A 1 321 ? -10.628 29.527 -8.631 1.00 29.36 321 SER A C 1
ATOM 2493 O O . SER A 1 321 ? -10.011 30.039 -7.694 1.00 29.36 321 SER A O 1
ATOM 2495 N N . SER A 1 322 ? -10.445 29.914 -9.891 1.00 29.48 322 SER A N 1
ATOM 2496 C CA . SER A 1 322 ? -9.832 31.188 -10.237 1.00 29.48 322 SER A CA 1
ATOM 2497 C C . SER A 1 322 ? -10.770 32.299 -9.768 1.00 29.48 322 SER A C 1
ATOM 2499 O O . SER A 1 322 ? -11.791 32.580 -10.399 1.00 29.48 322 SER A O 1
ATOM 2501 N N . GLY A 1 323 ? -10.444 32.902 -8.627 1.00 27.48 323 GLY A N 1
ATOM 2502 C CA . GLY A 1 323 ? -11.090 34.118 -8.165 1.00 27.48 323 GLY A CA 1
ATOM 2503 C C . GLY A 1 323 ? -10.827 35.242 -9.158 1.00 27.48 323 GLY A C 1
ATOM 2504 O O . GLY A 1 323 ? -9.709 35.738 -9.247 1.00 27.48 323 GLY A O 1
ATOM 2505 N N . ASN A 1 324 ? -11.865 35.652 -9.882 1.00 28.56 324 ASN A N 1
ATOM 2506 C CA . ASN A 1 324 ? -11.898 36.941 -10.553 1.00 28.56 324 ASN A CA 1
ATOM 2507 C C . ASN A 1 324 ? -12.997 37.775 -9.900 1.00 28.56 324 ASN A C 1
ATOM 2509 O O . ASN A 1 324 ? -14.179 37.678 -10.220 1.00 28.56 324 ASN A O 1
ATOM 2513 N N . SER A 1 325 ? -12.585 38.592 -8.938 1.00 34.16 325 SER A N 1
ATOM 2514 C CA . SER A 1 325 ? -13.350 39.741 -8.483 1.00 34.16 325 SER A CA 1
ATOM 2515 C C . SER A 1 325 ? -13.308 40.811 -9.570 1.00 34.16 325 SER A C 1
ATOM 2517 O O . SER A 1 325 ? -12.222 41.305 -9.870 1.00 34.16 325 SER A O 1
ATOM 2519 N N . ASN A 1 326 ? -14.460 41.190 -10.131 1.00 29.73 326 ASN A N 1
ATOM 2520 C CA . ASN A 1 326 ? -14.809 42.599 -10.330 1.00 29.73 326 ASN A CA 1
ATOM 2521 C C . ASN A 1 326 ? -16.229 42.818 -10.875 1.00 29.73 326 ASN A C 1
ATOM 2523 O O . ASN A 1 326 ? -16.687 42.127 -11.777 1.00 29.73 326 ASN A O 1
ATOM 2527 N N . ALA A 1 327 ? -16.805 43.909 -10.359 1.00 29.52 327 ALA A N 1
ATOM 2528 C CA . ALA A 1 327 ? -17.841 44.770 -10.931 1.00 29.52 327 ALA A CA 1
ATOM 2529 C C . ALA A 1 327 ? -19.323 44.353 -10.813 1.00 29.52 327 ALA A C 1
ATOM 2531 O O . ALA A 1 327 ? -19.921 43.751 -11.695 1.00 29.52 327 ALA A O 1
ATOM 2532 N N . ALA A 1 328 ? -19.908 44.803 -9.699 1.00 29.97 328 ALA A N 1
ATOM 2533 C CA . ALA A 1 328 ? -21.079 45.684 -9.618 1.00 29.97 328 ALA A CA 1
ATOM 2534 C C . ALA A 1 328 ? -22.053 45.753 -10.814 1.00 29.97 328 ALA A C 1
ATOM 2536 O O . ALA A 1 328 ? -21.718 46.293 -11.864 1.00 29.97 328 ALA A O 1
ATOM 2537 N N . ALA A 1 329 ? -23.324 45.441 -10.544 1.00 29.33 329 ALA A N 1
ATOM 2538 C CA . ALA A 1 329 ? -24.453 46.228 -11.035 1.00 29.33 329 ALA A CA 1
ATOM 2539 C C . ALA A 1 329 ? -25.672 46.054 -10.113 1.00 29.33 329 ALA A C 1
ATOM 2541 O O . ALA A 1 329 ? -26.115 44.953 -9.805 1.00 29.33 329 ALA A O 1
ATOM 2542 N N . THR A 1 330 ? -26.167 47.198 -9.665 1.00 30.48 330 THR A N 1
ATOM 2543 C CA . THR A 1 330 ? -27.395 47.479 -8.919 1.00 30.48 330 THR A CA 1
ATOM 2544 C C . THR A 1 330 ? -28.668 47.102 -9.684 1.00 30.48 330 THR A C 1
ATOM 2546 O O . THR A 1 330 ? -28.743 47.362 -10.883 1.00 30.48 330 THR A O 1
ATOM 2549 N N . GLY A 1 331 ? -29.711 46.642 -8.986 1.00 27.77 331 GLY A N 1
ATOM 2550 C CA . GLY A 1 331 ? -31.065 46.534 -9.542 1.00 27.77 331 GLY A CA 1
ATOM 2551 C C . GLY A 1 331 ? -32.076 45.999 -8.529 1.00 27.77 331 GLY A C 1
ATOM 2552 O O . GLY A 1 331 ? -32.117 44.805 -8.270 1.00 27.77 331 GLY A O 1
ATOM 2553 N N . ASN A 1 332 ? -32.841 46.915 -7.938 1.00 29.97 332 ASN A N 1
ATOM 2554 C CA . ASN A 1 332 ? -33.934 46.693 -6.986 1.00 29.97 332 ASN A CA 1
ATOM 2555 C C . ASN A 1 332 ? -35.257 46.358 -7.719 1.00 29.97 332 ASN A C 1
ATOM 2557 O O . ASN A 1 332 ? -35.324 46.557 -8.931 1.00 29.97 332 ASN A O 1
ATOM 2561 N N . LEU A 1 333 ? -36.303 46.050 -6.929 1.00 30.23 333 LEU A N 1
ATOM 2562 C CA . LEU A 1 333 ? -37.753 45.937 -7.238 1.00 30.23 333 LEU A CA 1
ATOM 2563 C C . LEU A 1 333 ? -38.242 44.559 -7.726 1.00 30.23 333 LEU A C 1
ATOM 2565 O O . LEU A 1 333 ? -37.633 43.951 -8.592 1.00 30.23 333 LEU A O 1
ATOM 2569 N N . ASP A 1 334 ? -39.397 44.032 -7.318 1.00 29.48 334 ASP A N 1
ATOM 2570 C CA . ASP A 1 334 ? -40.308 44.288 -6.195 1.00 29.48 334 ASP A CA 1
ATOM 2571 C C . ASP A 1 334 ? -41.330 43.128 -6.172 1.00 29.48 334 ASP A C 1
ATOM 2573 O O . ASP A 1 334 ? -41.630 42.547 -7.211 1.00 29.48 334 ASP A O 1
ATOM 2577 N N . THR A 1 335 ? -41.855 42.829 -4.981 1.00 28.59 335 THR A N 1
ATOM 2578 C CA . THR A 1 335 ? -43.204 42.306 -4.651 1.00 28.59 335 THR A CA 1
ATOM 2579 C C . THR A 1 335 ? -43.904 41.246 -5.529 1.00 28.59 335 THR A C 1
ATOM 2581 O O . THR A 1 335 ? -44.271 41.512 -6.667 1.00 28.59 335 THR A O 1
ATOM 2584 N N . ALA A 1 336 ? -44.375 40.154 -4.907 1.00 29.50 336 ALA A N 1
ATOM 2585 C CA . ALA A 1 336 ? -45.782 40.048 -4.474 1.00 29.50 336 ALA A CA 1
ATOM 2586 C C . ALA A 1 336 ? -46.106 38.699 -3.800 1.00 29.50 336 ALA A C 1
ATOM 2588 O O . ALA A 1 336 ? -45.564 37.650 -4.131 1.00 29.50 336 ALA A O 1
ATOM 2589 N N . ALA A 1 337 ? -47.009 38.788 -2.826 1.00 30.73 337 ALA A N 1
ATOM 2590 C CA . ALA A 1 337 ? -47.477 37.753 -1.915 1.00 30.73 337 ALA A CA 1
ATOM 2591 C C . ALA A 1 337 ? -48.428 36.719 -2.548 1.00 30.73 337 ALA A C 1
ATOM 2593 O O . ALA A 1 337 ? -49.110 36.999 -3.531 1.00 30.73 337 ALA A O 1
ATOM 2594 N N . GLY A 1 338 ? -48.566 35.571 -1.875 1.00 27.16 338 GLY A N 1
ATOM 2595 C CA . GLY A 1 338 ? -49.635 34.598 -2.108 1.00 27.16 338 GLY A CA 1
ATOM 2596 C C . GLY A 1 338 ? -49.543 33.402 -1.160 1.00 27.16 338 GLY A C 1
ATOM 2597 O O . GLY A 1 338 ? -49.023 32.359 -1.530 1.00 27.16 338 GLY A O 1
ATOM 2598 N N . SER A 1 339 ? -50.009 33.584 0.076 1.00 29.22 339 SER A N 1
ATOM 2599 C CA . SER A 1 339 ? -50.210 32.527 1.076 1.00 29.22 339 SER A CA 1
ATOM 2600 C C . SER A 1 339 ? -51.519 31.777 0.802 1.00 29.22 339 SER A C 1
ATOM 2602 O O . SER A 1 339 ? -52.489 32.430 0.415 1.00 29.22 339 SER A O 1
ATOM 2604 N N . LEU A 1 340 ? -51.554 30.457 1.036 1.00 28.16 340 LEU A N 1
ATOM 2605 C CA . LEU A 1 340 ? -52.510 29.755 1.922 1.00 28.16 340 LEU A CA 1
ATOM 2606 C C . LEU A 1 340 ? -52.462 28.224 1.706 1.00 28.16 340 LEU A C 1
ATOM 2608 O O . LEU A 1 340 ? -52.691 27.721 0.609 1.00 28.16 340 LEU A O 1
ATOM 2612 N N . GLU A 1 341 ? -52.170 27.507 2.794 1.00 31.53 341 GLU A N 1
ATOM 2613 C CA . GLU A 1 341 ? -52.338 26.057 3.010 1.00 31.53 341 GLU A CA 1
ATOM 2614 C C . GLU A 1 341 ? -53.834 25.696 3.298 1.00 31.53 341 GLU A C 1
ATOM 2616 O O . GLU A 1 341 ? -54.701 26.559 3.162 1.00 31.53 341 GLU A O 1
ATOM 2621 N N . PRO A 1 342 ? -54.181 24.513 3.859 1.00 56.31 342 PRO A N 1
ATOM 2622 C CA . PRO A 1 342 ? -54.276 23.184 3.242 1.00 56.31 342 PRO A CA 1
ATOM 2623 C C . PRO A 1 342 ? -55.693 22.569 3.424 1.00 56.31 342 PRO A C 1
ATOM 2625 O O . PRO A 1 342 ? -56.517 23.088 4.177 1.00 56.31 342 PRO A O 1
ATOM 2628 N N . ALA A 1 343 ? -55.994 21.415 2.814 1.00 29.22 343 ALA A N 1
ATOM 2629 C CA . ALA A 1 343 ? -57.163 20.617 3.214 1.00 29.22 343 ALA A CA 1
ATOM 2630 C C . ALA A 1 343 ? -56.969 19.107 3.000 1.00 29.22 343 ALA A C 1
ATOM 2632 O O . ALA A 1 343 ? -56.529 18.654 1.947 1.00 29.22 343 ALA A O 1
ATOM 2633 N N . ALA A 1 344 ? -57.307 18.372 4.059 1.00 30.75 344 ALA A N 1
ATOM 2634 C CA . ALA A 1 344 ? -57.307 16.924 4.241 1.00 30.75 344 ALA A CA 1
ATOM 2635 C C . ALA A 1 344 ? -58.500 16.215 3.562 1.00 30.75 344 ALA A C 1
ATOM 2637 O O . ALA A 1 344 ? -59.350 16.901 2.999 1.00 30.75 344 ALA A O 1
ATOM 2638 N N . VAL A 1 345 ? -58.578 14.873 3.734 1.00 29.58 345 VAL A N 1
ATOM 2639 C CA . VAL A 1 345 ? -59.771 14.004 4.011 1.00 29.58 345 VAL A CA 1
ATOM 2640 C C . VAL A 1 345 ? -59.622 12.634 3.292 1.00 29.58 345 VAL A C 1
ATOM 2642 O O . VAL A 1 345 ? -59.536 12.614 2.073 1.00 29.58 345 VAL A O 1
ATOM 2645 N N . VAL A 1 346 ? -59.317 11.511 3.980 1.00 30.72 346 VAL A N 1
ATOM 2646 C CA . VAL A 1 346 ? -60.178 10.454 4.626 1.00 30.72 346 VAL A CA 1
ATOM 2647 C C . VAL A 1 346 ? -59.996 9.119 3.861 1.00 30.72 346 VAL A C 1
ATOM 2649 O O . VAL A 1 346 ? -60.075 9.110 2.642 1.00 30.72 346 VAL A O 1
ATOM 2652 N N . ALA A 1 347 ? -59.378 8.102 4.478 1.00 28.88 347 ALA A N 1
ATOM 2653 C CA . ALA A 1 347 ? -59.927 6.916 5.179 1.00 28.88 347 ALA A CA 1
ATOM 2654 C C . ALA A 1 347 ? -60.457 5.789 4.265 1.00 28.88 347 ALA A C 1
ATOM 2656 O O . ALA A 1 347 ? -61.314 6.034 3.429 1.00 28.88 347 ALA A O 1
ATOM 2657 N N . ASP A 1 348 ? -59.941 4.562 4.441 1.00 29.05 348 ASP A N 1
ATOM 2658 C CA . ASP A 1 348 ? -60.728 3.420 4.948 1.00 29.05 348 ASP A CA 1
ATOM 2659 C C . ASP A 1 348 ? -59.902 2.118 5.041 1.00 29.05 348 ASP A C 1
ATOM 2661 O O . ASP A 1 348 ? -59.138 1.753 4.148 1.00 29.05 348 ASP A O 1
ATOM 2665 N N . THR A 1 349 ? -60.089 1.415 6.160 1.00 33.38 349 THR A N 1
ATOM 2666 C CA . THR A 1 349 ? -59.772 -0.004 6.409 1.00 33.38 349 THR A CA 1
ATOM 2667 C C . THR A 1 349 ? -61.061 -0.836 6.326 1.00 33.38 349 THR A C 1
ATOM 2669 O O . THR A 1 349 ? -62.150 -0.302 6.534 1.00 33.38 349 THR A O 1
ATOM 2672 N N . PRO A 1 350 ? -60.973 -2.149 6.032 1.00 40.22 350 PRO A N 1
ATOM 2673 C CA . PRO A 1 350 ? -61.286 -3.179 7.052 1.00 40.22 350 PRO A CA 1
ATOM 2674 C C . PRO A 1 350 ? -60.333 -4.406 6.958 1.00 40.22 350 PRO A C 1
ATOM 2676 O O . PRO A 1 350 ? -59.838 -4.726 5.886 1.00 40.22 350 PRO A O 1
ATOM 2679 N N . VAL A 1 351 ? -59.805 -4.985 8.047 1.00 30.81 351 VAL A N 1
ATOM 2680 C CA . VAL A 1 351 ? -60.337 -5.995 9.006 1.00 30.81 351 VAL A CA 1
ATOM 2681 C C . VAL A 1 351 ? -60.496 -7.445 8.472 1.00 30.81 351 VAL A C 1
ATOM 2683 O O . VAL A 1 351 ? -61.389 -7.730 7.688 1.00 30.81 351 VAL A O 1
ATOM 2686 N N . LEU A 1 352 ? -59.637 -8.316 9.045 1.00 28.81 352 LEU A N 1
ATOM 2687 C CA . LEU A 1 352 ? -59.675 -9.765 9.380 1.00 28.81 352 LEU A CA 1
ATOM 2688 C C . LEU A 1 352 ? -60.079 -10.859 8.366 1.00 28.81 352 LEU A C 1
ATOM 2690 O O . LEU A 1 352 ? -61.215 -10.903 7.920 1.00 28.81 352 LEU A O 1
ATOM 2694 N N . THR A 1 353 ? -59.226 -11.897 8.277 1.00 29.70 353 THR A N 1
ATOM 2695 C CA . THR A 1 353 ? -59.556 -13.288 8.694 1.00 29.70 353 THR A CA 1
ATOM 2696 C C . THR A 1 353 ? -58.284 -14.098 8.988 1.00 29.70 353 THR A C 1
ATOM 2698 O O . THR A 1 353 ? -57.317 -14.043 8.231 1.00 29.70 353 THR A O 1
ATOM 2701 N N . GLU A 1 354 ? -58.307 -14.839 10.099 1.00 34.16 354 GLU A N 1
ATOM 2702 C CA . GLU A 1 354 ? -57.324 -15.844 10.526 1.00 34.16 354 GLU A CA 1
ATOM 2703 C C . GLU A 1 354 ? -57.386 -17.120 9.670 1.00 34.16 354 GLU A C 1
ATO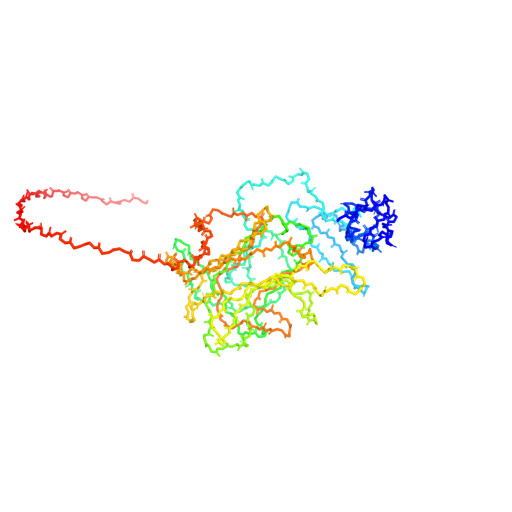M 2705 O O . GLU A 1 354 ? -58.456 -17.478 9.183 1.00 34.16 354 GLU A O 1
ATOM 2710 N N . LEU A 1 355 ? -56.280 -17.873 9.605 1.00 29.00 355 LEU A N 1
ATOM 2711 C CA . LEU A 1 355 ? -56.317 -19.341 9.648 1.00 29.00 355 LEU A CA 1
ATOM 2712 C C . LEU A 1 355 ? -54.960 -19.909 10.086 1.00 29.00 355 LEU A C 1
ATOM 2714 O O . LEU A 1 355 ? -53.940 -19.799 9.411 1.00 29.00 355 LEU A O 1
ATOM 2718 N N . THR A 1 356 ? -54.990 -20.504 11.271 1.00 34.41 356 THR A N 1
ATOM 2719 C CA . THR A 1 356 ? -54.011 -21.421 11.848 1.00 34.41 356 THR A CA 1
ATOM 2720 C C . THR A 1 356 ? -54.012 -22.754 11.095 1.00 34.41 356 THR A C 1
ATOM 2722 O O . THR A 1 356 ? -55.074 -23.216 10.705 1.00 34.41 356 THR A O 1
ATOM 2725 N N . THR A 1 357 ? -52.855 -23.418 10.971 1.00 33.22 357 THR A N 1
ATOM 2726 C CA . THR A 1 357 ? -52.708 -24.863 11.261 1.00 33.22 357 THR A CA 1
ATOM 2727 C C . THR A 1 357 ? -51.235 -25.281 11.333 1.00 33.22 357 THR A C 1
ATOM 2729 O O . THR A 1 357 ? -50.357 -24.692 10.714 1.00 33.22 357 THR A O 1
ATOM 2732 N N . VAL A 1 358 ? -51.016 -26.298 12.160 1.00 36.19 358 VAL A N 1
ATOM 2733 C CA . VAL A 1 358 ? -49.787 -26.822 12.765 1.00 36.19 358 VAL A CA 1
ATOM 2734 C C . VAL A 1 358 ? -49.223 -28.019 11.958 1.00 36.19 358 VAL A C 1
ATOM 2736 O O . VAL A 1 358 ? -50.016 -28.806 11.457 1.00 36.19 358 VAL A O 1
ATOM 2739 N N . VAL A 1 359 ? -47.879 -28.097 11.830 1.00 29.64 359 VAL A N 1
ATOM 2740 C CA . VAL A 1 359 ? -46.873 -29.213 12.007 1.00 29.64 359 VAL A CA 1
ATOM 2741 C C . VAL A 1 359 ? -47.423 -30.674 12.049 1.00 29.64 359 VAL A C 1
ATOM 2743 O O . VAL A 1 359 ? -48.500 -30.822 12.624 1.00 29.64 359 VAL A O 1
ATOM 2746 N N . PRO A 1 360 ? -46.759 -31.786 11.588 1.00 53.44 360 PRO A N 1
ATOM 2747 C CA . PRO A 1 360 ? -45.315 -32.171 11.635 1.00 53.44 360 PRO A CA 1
ATOM 2748 C C . PRO A 1 360 ? -44.751 -32.783 10.319 1.00 53.44 360 PRO A C 1
ATOM 2750 O O . PRO A 1 360 ? -45.498 -32.952 9.363 1.00 53.44 360 PRO A O 1
ATOM 2753 N N . VAL A 1 361 ? -43.451 -33.059 10.120 1.00 38.53 361 VAL A N 1
ATOM 2754 C CA . VAL A 1 361 ? -42.422 -33.819 10.878 1.00 38.53 361 VAL A CA 1
ATOM 2755 C C . VAL A 1 361 ? -41.036 -33.256 10.576 1.00 38.53 361 VAL A C 1
ATOM 2757 O O . VAL A 1 361 ? -40.821 -32.861 9.407 1.00 38.53 361 VAL A O 1
#

Organism: Magallana gigas (NCBI:txid29159)

Sequence (361 aa):
DVVCPEGKYGVGCRYTCSEHCIGTCDSMNGECSECAVGWMGSKCMEECRYKSVPDNLYLYMEVVADVEVPRGCGLGTIFSQDKCICDKDPNYVRNNECKPDVEIAFESGNQVKNTIDWKWIGGTFRSVSETVNLKDKVYKVGRFDGTSSNLYIPFYNRNTEMRKKFTTEILFNPDNGKGNKQQILLSNCQSVNSRDAPFEISLLKDTQDIQITVEGVPSEVAGAEPPQTYSMTMKYKPDDWNKLEVVFNGEKNLLTARNLDLSGGVISDASTAVNNFLENGLDLRVGWCSNKGYFVGKMAMVRTYLCEPQLSVDVEPAAASSGNSNAAATGNLDTAAGSLEPAAVVADTPVLTELTTVVPV

Foldseek 3Di:
DDQADFQFADDVRPHGQDPQAPGTAGRYQNFGPAGFFQFDDRRRPHGQQWADDPPAQQWIWGQDVNDTDIDGAFQQFGQDNRRSHGHGNPPDDPDPAFDFSDKAALDPPPDGPDPDDDPDWDADWDWDPDWDDQPPDIFTKTFFAWPRGKTKFFQSDPDPLVLAKKKKKWKWAAAAPDWDQKWWAKFLQPDLPGPDTQWTFIARRVVQKTKTKHWFDARPDDVDDGTDIDMDIKHDDHRAIWIKMWMQHNVQQKIKIFIAHSVRHTPIIDMDHHDGGDRDRRIMMGQDDHPRIGTGGMTRMITMTSDDHPDVDDDDPDPDPPDDDDDDDDDDDDDDDDDDDDDDDDDDDDDDDDDDDDDDD

Secondary structure (DSSP, 8-state):
--PPPTTEESGGG-EE--TTBSSPPPTTT---SSBPTTEETTTT-EE--EEEPTT-TTEEEEEETTEEEEEEPPTTEEEETTTTEEEE-TT----SS---SEEEE--TTS----SS--TT-EEE-EEEEEEEEETTEEEEEEEEESTT-EEEEETTT-SSGGGTEEEEEEEEEE-TT-S-SEEEEEE----SS----SEEEEEETTTTEEEEEEEPPPP-STTPPPPPEEEEEEE--TTS-EEEEEEEETTTTEEEEEEE-TTS-EEEEEEEE-S-------EEEESEETTTEE-EEEEEEEEEESS------------------------------------------------------

InterPro domains:
  IPR009030 Growth factor receptor cysteine-rich domain superfamily [SSF57184] (3-98)
  IPR013320 Concanavalin A-like lectin/glucanase domain superfamily [SSF49899] (129-304)

Radius of gyration: 27.24 Å; chains: 1; bounding box: 88×81×52 Å